Protein AF-A0AAN6MLH3-F1 (afdb_monomer_lite)

Structure (mmCIF, N/CA/C/O backbone):
data_AF-A0AAN6MLH3-F1
#
_entry.id   AF-A0AAN6MLH3-F1
#
loop_
_atom_site.group_PDB
_atom_site.id
_atom_site.type_symbol
_atom_site.label_atom_id
_atom_site.label_alt_id
_atom_site.label_comp_id
_atom_site.label_asym_id
_atom_site.label_entity_id
_atom_site.label_seq_id
_atom_site.pdbx_PDB_ins_code
_atom_site.Cartn_x
_atom_site.Cartn_y
_atom_site.Cartn_z
_atom_site.occupancy
_atom_site.B_iso_or_equiv
_atom_site.auth_seq_id
_atom_site.auth_comp_id
_atom_site.auth_asym_id
_atom_site.auth_atom_id
_atom_site.pdbx_PDB_model_num
ATOM 1 N N . MET A 1 1 ? -50.798 -36.937 -28.983 1.00 50.66 1 MET A N 1
ATOM 2 C CA . MET A 1 1 ? -50.349 -35.553 -28.731 1.00 50.66 1 MET A CA 1
ATOM 3 C C . MET A 1 1 ? -49.458 -35.592 -27.505 1.00 50.66 1 MET A C 1
ATOM 5 O O . MET A 1 1 ? -49.973 -35.758 -26.411 1.00 50.66 1 MET A O 1
ATOM 9 N N . ALA A 1 2 ? -48.141 -35.586 -27.708 1.00 51.09 2 ALA A N 1
ATOM 10 C CA . ALA A 1 2 ? -47.157 -35.554 -26.631 1.00 51.09 2 ALA A CA 1
ATOM 11 C C . ALA A 1 2 ? -46.742 -34.095 -26.413 1.00 51.09 2 ALA A C 1
ATOM 13 O O . ALA A 1 2 ? -46.437 -33.398 -27.381 1.00 51.09 2 ALA A O 1
ATOM 14 N N . LEU A 1 3 ? -46.817 -33.630 -25.167 1.00 57.81 3 LEU A N 1
ATOM 15 C CA . LEU A 1 3 ? -46.383 -32.294 -24.770 1.00 57.81 3 LEU A CA 1
ATOM 16 C C . LEU A 1 3 ? -44.846 -32.242 -24.751 1.00 57.81 3 LEU A C 1
ATOM 18 O O . LEU A 1 3 ? -44.229 -33.208 -24.301 1.00 57.81 3 LEU A O 1
ATOM 22 N N . PRO A 1 4 ? -44.225 -31.153 -25.233 1.00 73.12 4 PRO A N 1
ATOM 23 C CA . PRO A 1 4 ? -42.781 -30.995 -25.184 1.00 73.12 4 PRO A CA 1
ATOM 24 C C . PRO A 1 4 ? -42.341 -30.746 -23.738 1.00 73.12 4 PRO A C 1
ATOM 26 O O . PRO A 1 4 ? -42.823 -29.821 -23.083 1.00 73.12 4 PRO A O 1
ATOM 29 N N . GLU A 1 5 ? -41.430 -31.582 -23.244 1.00 68.94 5 GLU A N 1
ATOM 30 C CA . GLU A 1 5 ? -40.759 -31.379 -21.964 1.00 68.94 5 GLU A CA 1
ATOM 31 C C . GLU A 1 5 ? -39.886 -30.122 -22.057 1.00 68.94 5 GLU A C 1
ATOM 33 O O . GLU A 1 5 ? -38.966 -30.030 -22.871 1.00 68.94 5 GLU A O 1
ATOM 38 N N . ALA A 1 6 ? -40.216 -29.118 -21.247 1.00 69.25 6 ALA A N 1
ATOM 39 C CA . ALA A 1 6 ? -39.428 -27.906 -21.131 1.00 69.25 6 ALA A CA 1
ATOM 40 C C . ALA A 1 6 ? -38.090 -28.255 -20.469 1.00 69.25 6 ALA A C 1
ATOM 42 O O . ALA A 1 6 ? -38.039 -28.583 -19.284 1.00 69.25 6 ALA A O 1
ATOM 43 N N . HIS A 1 7 ? -37.005 -28.177 -21.241 1.00 67.00 7 HIS A N 1
ATOM 44 C CA . HIS A 1 7 ? -35.653 -28.186 -20.703 1.00 67.00 7 HIS A CA 1
ATOM 45 C C . HIS A 1 7 ? -35.482 -26.960 -19.809 1.00 67.00 7 HIS A C 1
ATOM 47 O O . HIS A 1 7 ? -35.258 -25.846 -20.280 1.00 67.00 7 HIS A O 1
ATOM 53 N N . GLN A 1 8 ? -35.633 -27.184 -18.509 1.00 68.44 8 GLN A N 1
ATOM 54 C CA . GLN A 1 8 ? -35.282 -26.243 -17.465 1.00 68.44 8 GLN A CA 1
ATOM 55 C C . GLN A 1 8 ? -33.760 -26.086 -17.525 1.00 68.44 8 GLN A C 1
ATOM 57 O O . GLN A 1 8 ? -33.015 -26.933 -17.034 1.00 68.44 8 GLN A O 1
ATOM 62 N N . GLY A 1 9 ? -33.314 -25.071 -18.270 1.00 70.94 9 GLY A N 1
ATOM 63 C CA . GLY A 1 9 ? -31.912 -24.699 -18.370 1.00 70.94 9 GLY A CA 1
ATOM 64 C C . GLY A 1 9 ? -31.394 -24.431 -16.968 1.00 70.94 9 GLY A C 1
ATOM 65 O O . GLY A 1 9 ? -31.955 -23.612 -16.243 1.00 70.94 9 GLY A O 1
ATOM 66 N N . ASP A 1 10 ? -30.377 -25.185 -16.568 1.00 75.06 10 ASP A N 1
ATOM 67 C CA . ASP A 1 10 ? -29.649 -24.968 -15.326 1.00 75.06 10 ASP A CA 1
ATOM 68 C C . ASP A 1 10 ? -28.889 -23.638 -15.464 1.00 75.06 10 ASP A C 1
ATOM 70 O O . ASP A 1 10 ? -27.721 -23.606 -15.846 1.00 75.06 10 ASP A O 1
ATOM 74 N N . ASP A 1 11 ? -29.591 -22.526 -15.216 1.00 82.81 11 ASP A N 1
ATOM 75 C CA . ASP A 1 11 ? -29.091 -21.141 -15.180 1.00 82.81 11 ASP A CA 1
ATOM 76 C C . ASP A 1 11 ? -28.198 -20.908 -13.948 1.00 82.81 11 ASP A C 1
ATOM 78 O O . ASP A 1 11 ? -28.225 -19.866 -13.286 1.00 82.81 11 ASP A O 1
ATOM 82 N N . ARG A 1 12 ? -27.385 -21.902 -13.584 1.00 84.88 12 ARG A N 1
ATOM 83 C CA . ARG A 1 12 ? -26.395 -21.727 -12.538 1.00 84.88 12 ARG A CA 1
ATOM 84 C C . ARG A 1 12 ? -25.265 -20.873 -13.109 1.00 84.88 12 ARG A C 1
ATOM 86 O O . ARG A 1 12 ? -24.635 -21.282 -14.089 1.00 84.88 12 ARG A O 1
ATOM 93 N N . PRO A 1 13 ? -24.962 -19.708 -12.507 1.00 85.31 13 PRO A N 1
ATOM 94 C CA . PRO A 1 13 ? -23.864 -18.884 -12.977 1.00 85.31 13 PRO A CA 1
ATOM 95 C C . PRO A 1 13 ? -22.576 -19.720 -12.971 1.00 85.31 13 PRO A C 1
ATOM 97 O O . PRO A 1 13 ? -22.327 -20.453 -12.002 1.00 85.31 13 PRO A O 1
ATOM 100 N N . PRO A 1 14 ? -21.771 -19.660 -14.046 1.00 87.25 14 PRO A N 1
ATOM 101 C CA . PRO A 1 14 ? -20.565 -20.462 -14.159 1.00 87.25 14 PRO A CA 1
ATOM 102 C C . PRO A 1 14 ? -19.653 -20.180 -12.965 1.00 87.25 14 PRO A C 1
ATOM 104 O O . PRO A 1 14 ? -19.347 -19.028 -12.655 1.00 87.25 14 PRO A O 1
ATOM 107 N N . ILE A 1 15 ? -19.234 -21.246 -12.279 1.00 88.38 15 ILE A N 1
ATOM 108 C CA . ILE A 1 15 ? -18.327 -21.144 -11.135 1.00 88.38 15 ILE A CA 1
ATOM 109 C C . ILE A 1 15 ? -17.020 -20.508 -11.636 1.00 88.38 15 ILE A C 1
ATOM 111 O O . ILE A 1 15 ? -16.436 -21.023 -12.597 1.00 88.38 15 ILE A O 1
ATOM 115 N N . PRO A 1 16 ? -16.545 -19.407 -11.023 1.00 84.31 16 PRO A N 1
ATOM 116 C CA . PRO A 1 16 ? -15.316 -18.766 -11.460 1.00 84.31 16 PRO A CA 1
ATOM 117 C C . PRO A 1 16 ? -14.132 -19.733 -11.310 1.00 84.31 16 PRO A C 1
ATOM 119 O O . PRO A 1 16 ? -14.075 -20.503 -10.344 1.00 84.31 16 PRO A O 1
ATOM 122 N N . PRO A 1 17 ? -13.176 -19.724 -12.256 1.00 84.62 17 PRO A N 1
ATOM 123 C CA . PRO A 1 17 ? -12.006 -20.583 -12.171 1.00 84.62 17 PRO A CA 1
ATOM 124 C C . PRO A 1 17 ? -11.200 -20.271 -10.899 1.00 84.62 17 PRO A C 1
ATOM 126 O O . PRO A 1 17 ? -11.174 -19.123 -10.449 1.00 84.62 17 PRO A O 1
ATOM 129 N N . PRO A 1 18 ? -10.509 -21.268 -10.317 1.00 84.56 18 PRO A N 1
ATOM 130 C CA . PRO A 1 18 ? -9.705 -21.048 -9.124 1.00 84.56 18 PRO A CA 1
ATOM 131 C C . PRO A 1 18 ? -8.601 -20.013 -9.398 1.00 84.56 18 PRO A C 1
ATOM 133 O O . PRO A 1 18 ? -8.004 -20.029 -10.484 1.00 84.56 18 PRO A O 1
ATOM 136 N N . PRO A 1 19 ? -8.280 -19.142 -8.422 1.00 85.31 19 PRO A N 1
ATOM 137 C CA . PRO A 1 19 ? -7.252 -18.127 -8.594 1.00 85.31 19 PRO A CA 1
ATOM 138 C C . PRO A 1 19 ? -5.900 -18.776 -8.903 1.00 85.31 19 PRO A C 1
ATOM 140 O O . PRO A 1 19 ? -5.505 -19.789 -8.315 1.00 85.31 19 PRO A O 1
ATOM 143 N N . LEU A 1 20 ? -5.174 -18.193 -9.856 1.00 86.69 20 LEU A N 1
ATOM 144 C CA . LEU A 1 20 ? -3.869 -18.696 -10.268 1.00 86.69 20 LEU A CA 1
ATOM 145 C C . LEU A 1 20 ? -2.835 -18.434 -9.167 1.00 86.69 20 LEU A C 1
ATOM 147 O O . LEU A 1 20 ? -2.757 -17.341 -8.610 1.00 86.69 20 LEU A O 1
ATOM 151 N N . SER A 1 21 ? -1.983 -19.424 -8.883 1.00 85.50 21 SER A N 1
ATOM 152 C CA . SER A 1 21 ? -0.835 -19.201 -8.000 1.00 85.50 21 SER A CA 1
ATOM 153 C C . SER A 1 21 ? 0.109 -18.164 -8.611 1.00 85.50 21 SER A C 1
ATOM 155 O O . SER A 1 21 ? 0.244 -18.072 -9.834 1.00 85.50 21 SER A O 1
ATOM 157 N N . VAL A 1 22 ? 0.827 -17.406 -7.778 1.00 82.69 22 VAL A N 1
ATOM 158 C CA . VAL A 1 22 ? 1.693 -16.342 -8.310 1.00 82.69 22 VAL A CA 1
ATOM 159 C C . VAL A 1 22 ? 2.843 -16.887 -9.164 1.00 82.69 22 VAL A C 1
ATOM 161 O O . VAL A 1 22 ? 3.252 -16.249 -10.130 1.00 82.69 22 VAL A O 1
ATOM 164 N N . ASN A 1 23 ? 3.309 -18.108 -8.885 1.00 82.44 23 ASN A N 1
ATOM 165 C CA . ASN A 1 23 ? 4.276 -18.802 -9.742 1.00 82.44 23 ASN A CA 1
ATOM 166 C C . ASN A 1 23 ? 3.688 -19.097 -11.129 1.00 82.44 23 ASN A C 1
ATOM 168 O O . ASN A 1 23 ? 4.373 -18.939 -12.138 1.00 82.44 23 ASN A O 1
ATOM 172 N N . ARG A 1 24 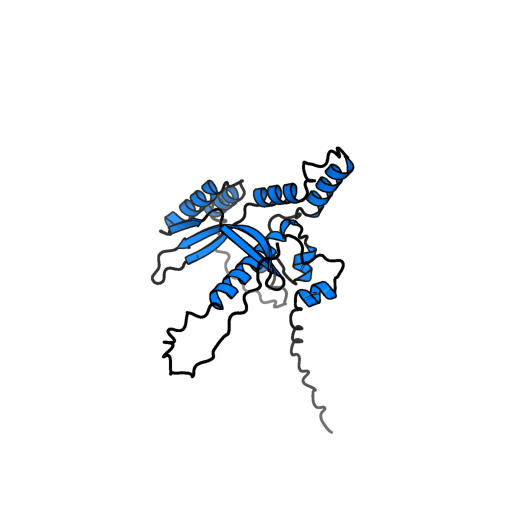? 2.405 -19.472 -11.196 1.00 88.12 24 ARG A N 1
ATOM 173 C CA . ARG A 1 24 ? 1.704 -19.685 -12.465 1.00 88.12 24 ARG A CA 1
ATOM 174 C C . ARG A 1 24 ? 1.487 -18.369 -13.211 1.00 88.12 24 ARG A C 1
ATOM 176 O O . ARG A 1 24 ? 1.706 -18.333 -14.416 1.00 88.12 24 ARG A O 1
ATOM 183 N N . LEU A 1 25 ? 1.148 -17.286 -12.511 1.00 89.25 25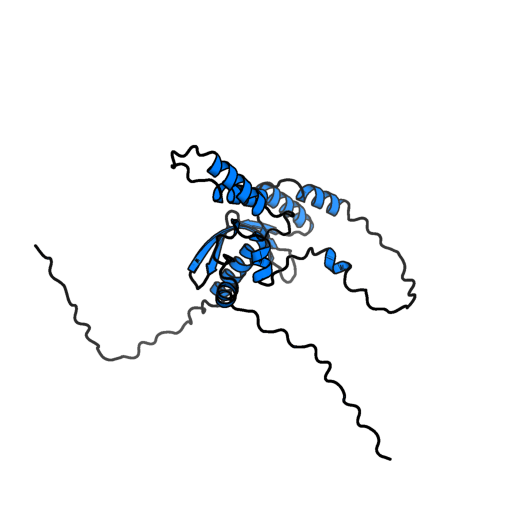 LEU A N 1
ATOM 184 C CA . LEU A 1 25 ? 1.077 -15.945 -13.105 1.00 89.25 25 LEU A CA 1
ATOM 185 C C . LEU A 1 25 ? 2.435 -15.502 -13.671 1.00 89.25 25 LEU A C 1
ATOM 187 O O . LEU A 1 25 ? 2.499 -15.022 -14.798 1.00 89.25 25 LEU A O 1
ATOM 191 N N . ALA A 1 26 ? 3.529 -15.726 -12.941 1.00 86.50 26 ALA A N 1
ATOM 192 C CA . ALA A 1 26 ? 4.877 -15.413 -13.413 1.00 86.50 26 ALA A CA 1
ATOM 193 C C . ALA A 1 26 ? 5.275 -16.235 -14.654 1.00 86.50 26 ALA A C 1
ATOM 195 O O . ALA A 1 26 ? 5.949 -15.713 -15.539 1.00 86.50 26 ALA A O 1
ATOM 196 N N . ALA A 1 27 ? 4.833 -17.494 -14.744 1.00 89.31 27 ALA A N 1
ATOM 197 C CA . ALA A 1 27 ? 5.056 -18.337 -15.917 1.00 89.31 27 ALA A CA 1
ATOM 198 C C . ALA A 1 27 ? 4.229 -17.890 -17.137 1.00 89.31 27 ALA A C 1
ATOM 200 O O . ALA A 1 27 ? 4.736 -17.912 -18.256 1.00 89.31 27 ALA A O 1
ATOM 201 N N . LEU A 1 28 ? 2.979 -17.461 -16.929 1.00 92.56 28 LEU A N 1
ATOM 202 C CA . LEU A 1 28 ? 2.097 -16.968 -17.997 1.00 92.56 28 LEU A CA 1
ATOM 203 C C . LEU A 1 28 ? 2.518 -15.589 -18.520 1.00 92.56 28 LEU A C 1
ATOM 205 O O . LEU A 1 28 ? 2.357 -15.301 -19.705 1.00 92.56 28 LEU A O 1
ATOM 209 N N . TYR A 1 29 ? 3.086 -14.748 -17.655 1.00 92.38 29 TYR A N 1
ATOM 210 C CA . TYR A 1 29 ? 3.484 -13.382 -17.982 1.00 92.38 29 TYR A CA 1
ATOM 211 C C . TYR A 1 29 ? 4.973 -13.142 -17.684 1.00 92.38 29 TYR A C 1
ATOM 213 O O . TYR A 1 29 ? 5.309 -12.301 -16.853 1.00 92.38 29 TYR A O 1
ATOM 221 N N . PRO A 1 30 ? 5.909 -13.810 -18.386 1.00 88.44 30 PRO A N 1
ATOM 222 C CA . PRO A 1 30 ? 7.339 -13.773 -18.051 1.00 88.44 30 PRO A CA 1
ATOM 223 C C . PRO A 1 30 ? 7.984 -12.390 -18.229 1.00 88.44 30 PRO A C 1
ATOM 225 O O . PRO A 1 30 ? 9.045 -12.108 -17.674 1.00 88.44 30 PRO A O 1
ATOM 228 N N . ARG A 1 31 ? 7.353 -11.509 -19.017 1.00 90.00 31 ARG A N 1
ATOM 229 C CA . ARG A 1 31 ? 7.786 -10.113 -19.196 1.00 90.00 31 ARG A CA 1
ATOM 230 C C . ARG A 1 31 ? 7.352 -9.217 -18.036 1.00 90.00 31 ARG A C 1
ATOM 232 O O . ARG A 1 31 ? 7.961 -8.172 -17.813 1.00 90.00 31 ARG A O 1
ATOM 239 N N . GLU A 1 32 ? 6.323 -9.632 -17.305 1.00 88.56 32 GLU A N 1
ATOM 240 C CA . GLU A 1 32 ? 5.786 -8.903 -16.169 1.00 88.56 32 GLU A CA 1
ATOM 241 C C . GLU A 1 32 ? 6.557 -9.312 -14.921 1.00 88.56 32 GLU A C 1
ATOM 243 O O . GLU A 1 32 ? 6.526 -10.452 -14.456 1.00 88.56 32 GLU A O 1
ATOM 248 N N . ARG A 1 33 ? 7.316 -8.369 -14.369 1.00 87.25 33 ARG A N 1
ATOM 249 C CA . ARG A 1 33 ? 8.174 -8.655 -13.223 1.00 87.25 33 ARG A CA 1
ATOM 250 C C . ARG A 1 33 ? 7.337 -8.609 -11.941 1.00 87.25 33 ARG A C 1
ATOM 252 O O . ARG A 1 33 ? 7.374 -7.616 -11.225 1.00 87.25 33 ARG A O 1
ATOM 259 N N . LEU A 1 34 ? 6.594 -9.676 -11.648 1.00 84.25 34 LEU A N 1
ATOM 260 C CA . LEU A 1 34 ? 5.801 -9.806 -10.411 1.00 84.25 34 LEU A CA 1
ATOM 261 C C . LEU A 1 34 ? 6.679 -9.842 -9.146 1.00 84.25 34 LEU A C 1
ATOM 263 O O . LEU A 1 34 ? 6.258 -9.420 -8.076 1.00 84.25 34 LEU A O 1
ATOM 267 N N . LEU A 1 35 ? 7.930 -10.294 -9.278 1.00 85.88 35 LEU A N 1
ATOM 268 C CA . LEU A 1 35 ? 8.883 -10.470 -8.173 1.00 85.88 35 LEU A CA 1
ATOM 269 C C . LEU A 1 35 ? 9.778 -9.243 -7.920 1.00 85.88 35 LEU A C 1
ATOM 271 O O . LEU A 1 35 ? 10.926 -9.389 -7.497 1.00 85.88 35 LEU A O 1
ATOM 275 N N . VAL A 1 36 ? 9.311 -8.035 -8.239 1.00 90.75 36 VAL A N 1
ATOM 276 C CA . VAL A 1 36 ? 10.063 -6.794 -7.976 1.00 90.75 36 VAL A CA 1
ATOM 277 C C . VAL A 1 36 ? 9.638 -6.153 -6.667 1.00 90.75 36 VAL A C 1
ATOM 279 O O . VAL A 1 36 ? 8.559 -6.422 -6.146 1.00 90.75 36 VAL A O 1
ATOM 282 N N . HIS A 1 37 ? 10.497 -5.267 -6.164 1.00 93.94 37 HIS A N 1
ATOM 283 C CA . HIS A 1 37 ? 10.198 -4.445 -4.999 1.00 93.94 37 HIS A CA 1
ATOM 284 C C . HIS A 1 37 ? 8.859 -3.694 -5.181 1.00 93.94 37 HIS A C 1
ATOM 286 O O . HIS A 1 37 ? 8.668 -3.109 -6.252 1.00 93.94 37 HIS A O 1
ATOM 292 N N . PRO A 1 38 ? 7.974 -3.648 -4.166 1.00 95.12 38 PRO A N 1
ATOM 293 C CA . PRO A 1 38 ? 6.666 -2.984 -4.225 1.00 95.12 38 PRO A CA 1
ATOM 294 C C . PRO A 1 38 ? 6.684 -1.543 -4.736 1.00 95.12 38 PRO A C 1
ATOM 296 O O . PRO A 1 38 ? 5.831 -1.152 -5.519 1.00 95.12 38 PRO A O 1
ATOM 299 N N . LEU A 1 39 ? 7.713 -0.762 -4.390 1.00 95.00 39 LEU A N 1
ATOM 300 C CA . LEU A 1 39 ? 7.885 0.612 -4.900 1.00 95.00 39 LEU A CA 1
ATOM 301 C C . LEU A 1 39 ? 8.008 0.703 -6.436 1.00 95.00 39 LEU A C 1
ATOM 303 O O . LEU A 1 39 ? 7.921 1.794 -6.997 1.00 95.00 39 LEU A O 1
ATOM 307 N N . ARG A 1 40 ? 8.236 -0.426 -7.119 1.00 94.62 40 ARG A N 1
ATOM 308 C CA . ARG A 1 40 ? 8.321 -0.544 -8.581 1.00 94.62 40 ARG A CA 1
ATOM 309 C C . ARG A 1 40 ? 7.064 -1.130 -9.216 1.00 94.62 40 ARG A C 1
ATOM 311 O O . ARG A 1 40 ? 7.084 -1.411 -10.414 1.00 94.62 40 ARG A O 1
ATOM 318 N N . TRP A 1 41 ? 6.032 -1.397 -8.425 1.00 94.94 41 TRP A N 1
ATOM 319 C CA . TRP A 1 41 ? 4.761 -1.851 -8.961 1.00 94.94 41 TRP A CA 1
ATOM 320 C C . TRP A 1 41 ? 4.086 -0.701 -9.708 1.00 94.94 41 TRP A C 1
ATOM 322 O O . TRP A 1 41 ? 4.203 0.465 -9.341 1.00 94.94 41 TRP A O 1
ATOM 332 N N . THR A 1 42 ? 3.422 -1.060 -10.793 1.00 94.69 42 THR A N 1
ATOM 333 C CA . THR A 1 42 ? 2.520 -0.229 -11.582 1.00 94.69 42 THR A CA 1
ATOM 334 C C . THR A 1 42 ? 1.129 -0.854 -11.512 1.00 94.69 42 THR A C 1
ATOM 336 O O . THR A 1 42 ? 0.958 -1.937 -10.952 1.00 94.69 42 THR A O 1
ATOM 339 N N . ASP A 1 43 ? 0.139 -0.243 -12.155 1.00 94.12 43 ASP A N 1
ATOM 340 C CA . ASP A 1 43 ? -1.252 -0.744 -12.190 1.00 94.12 43 ASP A CA 1
ATOM 341 C C . ASP A 1 43 ? -1.378 -2.156 -12.791 1.00 94.12 43 ASP A C 1
ATOM 343 O O . ASP A 1 43 ? -2.379 -2.854 -12.642 1.00 94.12 43 ASP A O 1
ATOM 347 N N . ARG A 1 44 ? -0.311 -2.618 -13.449 1.00 93.19 44 ARG A N 1
ATOM 348 C CA . ARG A 1 44 ? -0.218 -3.947 -14.034 1.00 93.19 44 ARG A CA 1
ATOM 349 C C . ARG A 1 44 ? -0.112 -5.044 -12.977 1.00 93.19 44 ARG A C 1
ATOM 351 O O . ARG A 1 44 ? -0.682 -6.107 -13.186 1.00 93.19 44 ARG A O 1
ATOM 358 N N . GLN A 1 45 ? 0.594 -4.822 -11.867 1.00 94.00 45 GLN A N 1
ATOM 359 C CA . GLN A 1 45 ? 0.762 -5.839 -10.823 1.00 94.00 45 GLN A CA 1
ATOM 360 C C . GLN A 1 45 ? -0.563 -6.152 -10.111 1.00 94.00 45 GLN A C 1
ATOM 362 O O . GLN A 1 45 ? -0.915 -7.330 -10.087 1.00 94.00 45 GLN A O 1
ATOM 367 N N . PRO A 1 46 ? -1.338 -5.164 -9.614 1.00 93.50 46 PRO A N 1
ATOM 368 C CA . PRO A 1 46 ? -2.676 -5.416 -9.085 1.00 93.50 46 PRO A CA 1
ATOM 369 C C . PRO A 1 46 ? -3.579 -6.124 -10.096 1.00 93.50 46 PRO A C 1
ATOM 371 O O . PRO A 1 46 ? -4.178 -7.137 -9.755 1.00 93.50 46 PRO A O 1
ATOM 374 N N . ALA A 1 47 ? -3.585 -5.687 -11.362 1.00 93.12 47 ALA A N 1
ATOM 375 C CA . ALA A 1 47 ? -4.387 -6.321 -12.410 1.00 93.12 47 ALA A CA 1
ATOM 376 C C . ALA A 1 47 ? -4.015 -7.797 -12.654 1.00 93.12 47 ALA A C 1
ATOM 378 O O . ALA A 1 47 ? -4.889 -8.624 -12.887 1.00 93.12 47 ALA A O 1
ATOM 379 N N . LEU A 1 48 ? -2.726 -8.154 -12.588 1.00 92.50 48 LEU A N 1
ATOM 380 C CA . LEU A 1 48 ? -2.275 -9.547 -12.716 1.00 92.50 48 LEU A CA 1
ATOM 381 C C . LEU A 1 48 ? -2.657 -10.410 -11.511 1.00 92.50 48 LEU A C 1
ATOM 383 O O . LEU A 1 48 ? -2.830 -11.616 -11.666 1.00 92.50 48 LEU A O 1
ATOM 387 N N . LEU A 1 49 ? -2.750 -9.804 -10.328 1.00 91.50 49 LEU A N 1
ATOM 388 C CA . LEU A 1 49 ? -3.181 -10.452 -9.090 1.00 91.50 49 LEU A CA 1
ATOM 389 C C . LEU A 1 49 ? -4.708 -10.453 -8.924 1.00 91.50 49 LEU A C 1
ATOM 391 O O . LEU A 1 49 ? -5.190 -10.909 -7.891 1.00 91.50 49 LEU A O 1
ATOM 395 N N . ASP A 1 50 ? -5.441 -9.928 -9.910 1.00 91.69 50 ASP A N 1
ATOM 396 C CA . ASP A 1 50 ? -6.887 -9.691 -9.856 1.00 91.69 50 ASP A CA 1
ATOM 397 C C . ASP A 1 50 ? -7.314 -8.897 -8.606 1.00 91.69 50 ASP A C 1
ATOM 399 O O . ASP A 1 50 ? -8.336 -9.148 -7.976 1.00 91.69 50 ASP A O 1
ATOM 403 N N . CYS A 1 51 ? -6.479 -7.933 -8.213 1.00 92.06 51 CYS A N 1
ATOM 404 C CA . CYS A 1 51 ? -6.746 -7.009 -7.119 1.00 92.06 51 CYS A CA 1
ATOM 405 C C . CYS A 1 51 ? -7.254 -5.681 -7.679 1.00 92.06 51 CYS A C 1
ATOM 407 O O . CYS A 1 51 ? -6.648 -5.109 -8.591 1.00 92.06 51 CYS A O 1
ATOM 409 N N . ARG A 1 52 ? -8.334 -5.167 -7.090 1.00 90.62 52 ARG A N 1
ATOM 410 C CA . ARG A 1 52 ? -8.923 -3.864 -7.413 1.00 90.62 52 ARG A CA 1
ATOM 411 C C . ARG A 1 52 ? -9.017 -3.033 -6.142 1.00 90.62 52 ARG A C 1
ATOM 413 O O . ARG A 1 52 ? -9.305 -3.572 -5.077 1.00 90.62 52 ARG A O 1
ATOM 420 N N . ILE A 1 53 ? -8.726 -1.745 -6.266 1.00 89.00 53 ILE A N 1
ATOM 421 C CA . ILE A 1 53 ? -8.919 -0.772 -5.193 1.00 89.00 53 ILE A CA 1
ATOM 422 C C . ILE A 1 53 ? -10.208 -0.036 -5.538 1.00 89.00 53 ILE A C 1
ATOM 424 O O . ILE A 1 53 ? -10.290 0.571 -6.606 1.00 89.00 53 ILE A O 1
ATOM 428 N N . HIS A 1 54 ? -11.206 -0.177 -4.673 1.00 87.56 54 HIS A N 1
ATOM 429 C CA . HIS A 1 54 ? -12.502 0.471 -4.810 1.00 87.56 54 HIS A CA 1
ATOM 430 C C . HIS A 1 54 ? -12.599 1.608 -3.807 1.00 87.56 54 HIS A C 1
ATOM 432 O O . HIS A 1 54 ? -12.248 1.438 -2.636 1.00 87.56 54 HIS A O 1
ATOM 438 N N . ASP A 1 55 ? -13.106 2.743 -4.270 1.00 81.44 55 ASP A N 1
ATOM 439 C CA . ASP A 1 55 ? -13.457 3.834 -3.382 1.00 81.44 55 ASP A CA 1
ATOM 440 C C . ASP A 1 55 ? -14.796 3.489 -2.738 1.00 81.44 55 ASP A C 1
ATOM 442 O O . ASP A 1 55 ? -15.785 3.227 -3.424 1.00 81.44 55 ASP A O 1
ATOM 446 N N . HIS A 1 56 ? -14.848 3.507 -1.405 1.00 75.62 56 HIS A N 1
ATOM 447 C CA . HIS A 1 56 ? -16.063 3.173 -0.651 1.00 75.62 56 HIS A CA 1
ATOM 448 C C . HIS A 1 56 ? -17.291 4.009 -1.061 1.00 75.62 56 HIS A C 1
ATOM 450 O O . HIS A 1 56 ? -18.424 3.592 -0.832 1.00 75.62 56 HIS A O 1
ATOM 456 N N . ASN A 1 57 ? -17.076 5.173 -1.680 1.00 74.00 57 ASN A N 1
ATOM 457 C CA . ASN A 1 57 ? -18.140 6.062 -2.135 1.00 74.00 57 ASN A CA 1
ATOM 458 C C . ASN A 1 57 ? -18.779 5.626 -3.467 1.00 74.00 57 ASN A C 1
ATOM 460 O O . ASN A 1 57 ? -19.917 6.004 -3.731 1.00 74.00 57 ASN A O 1
ATOM 464 N N . GLU A 1 58 ? -18.090 4.846 -4.309 1.00 71.19 58 GLU A N 1
ATOM 465 C CA . GLU A 1 58 ? -18.616 4.448 -5.626 1.00 71.19 58 GLU A CA 1
ATOM 466 C C . GLU A 1 58 ? -19.682 3.345 -5.518 1.00 71.19 58 GLU A C 1
ATOM 468 O O . GLU A 1 58 ? -20.653 3.329 -6.279 1.00 71.19 58 GLU A O 1
ATOM 473 N N . GLU A 1 59 ? -19.557 2.448 -4.538 1.00 64.00 59 GLU A N 1
ATOM 474 C CA . GLU A 1 59 ? -20.485 1.321 -4.367 1.00 64.00 59 GLU A CA 1
ATOM 475 C C . GLU A 1 59 ? -21.880 1.760 -3.901 1.00 64.00 59 GLU A C 1
ATOM 477 O O . GLU A 1 59 ? -22.875 1.117 -4.235 1.00 64.00 59 GLU A O 1
ATOM 482 N N . ALA A 1 60 ? -21.987 2.899 -3.212 1.00 66.69 60 ALA A N 1
ATOM 483 C CA . ALA A 1 60 ? -23.265 3.430 -2.739 1.00 66.69 60 ALA A CA 1
ATOM 484 C C . ALA A 1 60 ? -24.206 3.883 -3.876 1.00 66.69 60 ALA A C 1
ATOM 486 O O . ALA A 1 60 ? -25.373 4.187 -3.620 1.00 66.69 60 ALA A O 1
ATOM 487 N N . HIS A 1 61 ? -23.730 3.964 -5.124 1.00 63.53 61 HIS A N 1
ATOM 488 C CA . HIS A 1 61 ? -24.507 4.470 -6.264 1.00 63.53 61 HIS A CA 1
ATOM 489 C C . HIS A 1 61 ? -24.667 3.459 -7.414 1.00 63.53 61 HIS A C 1
ATOM 491 O O . HIS A 1 61 ? -25.369 3.745 -8.383 1.00 63.53 61 HIS A O 1
ATOM 497 N N . GLY A 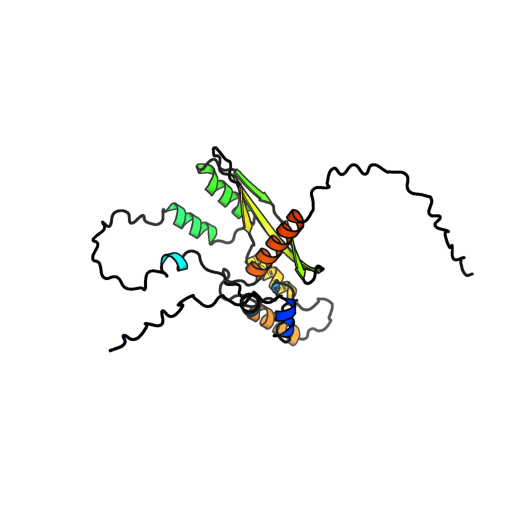1 62 ? -24.046 2.276 -7.326 1.00 62.31 62 GLY A N 1
ATOM 498 C CA . GLY A 1 62 ? -23.836 1.396 -8.484 1.00 62.31 62 GLY A CA 1
ATOM 499 C C . GLY A 1 62 ? -24.850 0.272 -8.729 1.00 62.31 62 GLY A C 1
ATOM 500 O O . GLY A 1 62 ? -24.841 -0.304 -9.813 1.00 62.31 62 GLY A O 1
ATOM 501 N N . THR A 1 63 ? -25.732 -0.066 -7.787 1.00 55.34 63 THR A N 1
ATOM 502 C CA . THR A 1 63 ? -26.505 -1.333 -7.849 1.00 55.34 63 THR A CA 1
ATOM 503 C C . THR A 1 63 ? -28.017 -1.165 -8.030 1.00 55.34 63 THR A C 1
ATOM 505 O O . THR A 1 63 ? -28.786 -2.057 -7.688 1.00 55.34 63 THR A O 1
ATOM 508 N N . GLY A 1 64 ? -28.458 -0.037 -8.595 1.00 54.84 64 GLY A N 1
ATOM 509 C CA . GLY A 1 64 ? -29.877 0.255 -8.849 1.00 54.84 64 GLY A CA 1
ATOM 510 C C . GLY A 1 64 ? -30.337 0.163 -10.309 1.00 54.84 64 GLY A C 1
ATOM 511 O O . GLY A 1 64 ? -31.464 0.546 -10.604 1.00 54.84 64 GLY A O 1
ATOM 512 N N . ALA A 1 65 ? -29.502 -0.304 -11.242 1.00 55.16 65 ALA A N 1
ATOM 513 C CA . ALA A 1 65 ? -29.863 -0.416 -12.660 1.00 55.16 65 ALA A CA 1
ATOM 514 C C . ALA A 1 65 ? -30.387 -1.820 -13.016 1.00 55.16 65 ALA A C 1
ATOM 516 O O . ALA A 1 65 ? -29.836 -2.504 -13.869 1.00 55.16 65 ALA A O 1
ATOM 517 N N . HIS A 1 66 ? -31.462 -2.241 -12.354 1.00 56.09 66 HIS A N 1
ATOM 518 C CA . HIS A 1 66 ? -32.428 -3.179 -12.925 1.00 56.09 66 HIS A CA 1
ATOM 519 C C . HIS A 1 66 ? -33.825 -2.775 -12.442 1.00 56.09 66 HIS A C 1
ATOM 521 O O . HIS A 1 66 ? -34.291 -3.169 -11.381 1.00 56.09 66 HIS A O 1
ATOM 527 N N . GLU A 1 67 ? -34.429 -1.880 -13.223 1.00 59.28 67 GLU A N 1
ATOM 528 C CA . GLU A 1 67 ? -35.809 -1.987 -13.696 1.00 59.28 67 GLU A CA 1
ATOM 529 C C . GLU A 1 67 ? -36.843 -2.505 -12.679 1.00 59.28 67 GLU A C 1
ATOM 531 O O . GLU A 1 67 ? -37.218 -3.673 -12.666 1.00 59.28 67 GLU A O 1
ATOM 536 N N . SER A 1 68 ? -37.374 -1.600 -11.858 1.00 49.25 68 SER A N 1
ATOM 537 C CA . SER A 1 68 ? -38.761 -1.692 -11.394 1.00 49.25 68 SER A CA 1
ATOM 538 C C . SER A 1 68 ? -39.319 -0.296 -11.168 1.00 49.25 68 SER A C 1
ATOM 540 O O . SER A 1 68 ? -39.026 0.405 -10.202 1.00 49.25 68 SER A O 1
ATOM 542 N N . THR A 1 69 ? -40.111 0.105 -12.150 1.00 54.12 69 THR A N 1
ATOM 543 C CA . THR A 1 69 ? -40.967 1.278 -12.192 1.00 54.12 69 THR A CA 1
ATOM 544 C C . THR A 1 69 ? -42.045 1.154 -11.115 1.00 54.12 69 THR A C 1
ATOM 546 O O . THR A 1 69 ? -43.162 0.748 -11.410 1.00 54.12 69 THR A O 1
ATOM 549 N N . GLU A 1 70 ? -41.744 1.492 -9.863 1.00 57.19 70 GLU A N 1
ATOM 550 C CA . GLU A 1 70 ? -42.793 1.664 -8.855 1.00 57.19 70 GLU A CA 1
ATOM 551 C C . GLU A 1 70 ? -42.584 2.945 -8.048 1.00 57.19 70 GLU A C 1
ATOM 553 O O . GLU A 1 70 ? -41.652 3.129 -7.265 1.00 57.19 70 GLU A O 1
ATOM 558 N N . THR A 1 71 ? -43.478 3.885 -8.336 1.00 53.31 71 THR A N 1
ATOM 559 C CA . THR A 1 71 ? -43.554 5.245 -7.826 1.00 53.31 71 THR A CA 1
ATOM 560 C C . THR A 1 71 ? -43.846 5.243 -6.326 1.00 53.31 71 THR A C 1
ATOM 562 O O . THR A 1 71 ? -44.983 5.442 -5.907 1.00 53.31 71 THR A O 1
ATOM 565 N N . THR A 1 72 ? -42.820 5.061 -5.498 1.00 48.41 72 THR A N 1
ATOM 566 C CA . THR A 1 72 ? -42.954 5.227 -4.047 1.00 48.41 72 THR A CA 1
ATOM 567 C C . THR A 1 72 ? -42.423 6.601 -3.653 1.00 48.41 72 THR A C 1
ATOM 569 O O . THR A 1 72 ? -41.221 6.820 -3.530 1.00 48.41 72 THR A O 1
ATOM 572 N N . LYS A 1 73 ? -43.346 7.557 -3.484 1.00 61.72 73 LYS A N 1
ATOM 573 C CA . LYS A 1 73 ? -43.098 8.853 -2.836 1.00 61.72 73 LYS A CA 1
ATOM 574 C C . LYS A 1 73 ? -42.685 8.603 -1.382 1.00 61.72 73 LYS A C 1
ATOM 576 O O . LYS A 1 73 ? -43.548 8.506 -0.514 1.00 61.72 73 LYS A O 1
ATOM 581 N N . ILE A 1 74 ? -41.386 8.490 -1.120 1.00 54.84 74 ILE A N 1
ATOM 582 C CA . ILE A 1 74 ? -40.836 8.475 0.238 1.00 54.84 74 ILE A CA 1
ATOM 583 C C . ILE A 1 74 ? -40.149 9.815 0.486 1.00 54.84 74 ILE A C 1
ATOM 585 O O . ILE A 1 74 ? -39.098 10.124 -0.060 1.00 54.84 74 ILE A O 1
ATOM 589 N N . THR A 1 75 ? -40.852 10.603 1.288 1.00 49.12 75 THR A N 1
ATOM 590 C CA . THR A 1 75 ? -40.459 11.724 2.139 1.00 49.12 75 THR A CA 1
ATOM 591 C C . THR A 1 75 ? -38.958 12.044 2.196 1.00 49.12 75 THR A C 1
ATOM 593 O O . THR A 1 75 ? -38.193 11.436 2.943 1.00 49.12 75 THR A O 1
ATOM 596 N N . GLU A 1 76 ? -38.573 13.092 1.467 1.00 52.53 76 GLU A N 1
ATOM 597 C CA . GLU A 1 76 ? -37.358 13.882 1.670 1.00 52.53 76 GLU A CA 1
ATOM 598 C C . GLU A 1 76 ? -37.400 14.556 3.054 1.00 52.53 76 GLU A C 1
ATOM 600 O O . GLU A 1 76 ? -38.004 15.612 3.226 1.00 52.53 76 GLU A O 1
ATOM 605 N N . ALA A 1 77 ? -36.790 13.951 4.074 1.00 50.41 77 ALA A N 1
ATOM 606 C CA . ALA A 1 77 ? -36.612 14.601 5.374 1.00 50.41 77 ALA A CA 1
ATOM 607 C C . ALA A 1 77 ? -35.379 14.074 6.117 1.00 50.41 77 ALA A C 1
ATOM 609 O O . ALA A 1 77 ? -35.493 13.518 7.201 1.00 50.41 77 ALA A O 1
ATOM 610 N N . ALA A 1 78 ? -34.203 14.233 5.510 1.00 51.59 78 ALA A N 1
ATOM 611 C CA . ALA A 1 78 ? -32.918 14.425 6.192 1.00 51.59 78 ALA A CA 1
ATOM 612 C C . ALA A 1 78 ? -31.825 14.571 5.125 1.00 51.59 78 ALA A C 1
ATOM 614 O O . ALA A 1 78 ? -30.960 13.714 4.965 1.00 51.59 78 ALA A O 1
ATOM 615 N N . SER A 1 79 ? -31.858 15.676 4.376 1.00 50.44 79 SER A N 1
ATOM 616 C CA . SER A 1 79 ? -30.635 16.201 3.769 1.00 50.44 79 SER A CA 1
ATOM 617 C C . SER A 1 79 ? -29.743 16.656 4.928 1.00 50.44 79 SER A C 1
ATOM 619 O O . SER A 1 79 ? -29.756 17.820 5.324 1.00 50.44 79 SER A O 1
ATOM 621 N N . SER A 1 80 ? -29.056 15.706 5.572 1.00 55.41 80 SER A N 1
ATOM 622 C CA . SER A 1 80 ? -27.960 16.042 6.462 1.00 55.41 80 SER A CA 1
ATOM 623 C C . SER A 1 80 ? -26.870 16.567 5.547 1.00 55.41 80 SER A C 1
ATOM 625 O O . SER A 1 80 ? -26.193 15.791 4.865 1.00 55.41 80 SER A O 1
ATOM 627 N N . GLU A 1 81 ? -26.736 17.894 5.490 1.00 55.59 81 GLU A N 1
ATOM 628 C CA . GLU A 1 81 ? -25.466 18.512 5.131 1.00 55.59 81 GLU A CA 1
ATOM 629 C C . GLU A 1 81 ? -24.358 17.638 5.736 1.00 55.59 81 GLU A C 1
ATOM 631 O O . GLU A 1 81 ? -24.467 17.307 6.922 1.00 55.59 81 GLU A O 1
ATOM 636 N N . PRO A 1 82 ? -23.333 17.221 4.969 1.00 56.16 82 PRO A N 1
ATOM 637 C CA . PRO A 1 82 ? -22.196 16.540 5.563 1.00 56.16 82 PRO A CA 1
ATOM 638 C C . PRO A 1 82 ? -21.742 17.415 6.721 1.00 56.16 82 PRO A C 1
ATOM 640 O O . PRO A 1 82 ? -21.399 18.585 6.491 1.00 56.16 82 PRO A O 1
ATOM 643 N N . ASP A 1 83 ? -21.871 16.863 7.933 1.00 70.25 83 ASP A N 1
ATOM 644 C CA . ASP A 1 83 ? -21.744 17.584 9.194 1.00 70.25 83 ASP A CA 1
ATOM 645 C C . ASP A 1 83 ? -20.529 18.503 9.067 1.00 70.25 83 ASP A C 1
ATOM 647 O O . ASP A 1 83 ? -19.498 18.087 8.523 1.00 70.25 83 ASP A O 1
ATOM 651 N N . ALA A 1 84 ? -20.644 19.781 9.432 1.00 74.94 84 ALA A N 1
ATOM 652 C CA . ALA A 1 84 ? -19.553 20.745 9.240 1.00 74.94 84 ALA A CA 1
ATOM 653 C C . ALA A 1 84 ? -18.223 20.192 9.796 1.00 74.94 84 ALA A C 1
ATOM 655 O O . ALA A 1 84 ? -17.144 20.468 9.266 1.00 74.94 84 ALA A O 1
ATOM 656 N N . TYR A 1 85 ? -18.341 19.316 10.796 1.00 69.44 85 TYR A N 1
ATOM 657 C CA . TYR A 1 85 ? -17.310 18.429 11.298 1.00 69.44 85 TYR A CA 1
ATOM 658 C C . TYR A 1 85 ? -16.681 17.508 10.236 1.00 69.44 85 TYR A C 1
ATOM 660 O O . TYR A 1 85 ? -15.483 17.615 10.006 1.00 69.44 85 TYR A O 1
ATOM 668 N N . THR A 1 86 ? -17.428 16.663 9.523 1.00 70.69 86 THR A N 1
ATOM 669 C CA . THR A 1 86 ? -16.900 15.791 8.453 1.00 70.69 86 THR A CA 1
ATOM 670 C C . THR A 1 86 ? -16.171 16.581 7.365 1.00 70.69 86 THR A C 1
ATOM 672 O O . THR A 1 86 ? -15.095 16.171 6.936 1.00 70.69 86 THR A O 1
ATOM 675 N N . ARG A 1 87 ? -16.685 17.753 6.955 1.00 75.00 87 ARG A N 1
ATOM 676 C CA . ARG A 1 87 ? -15.983 18.645 6.006 1.00 75.00 87 ARG A CA 1
ATOM 677 C C . ARG A 1 87 ? -14.694 19.217 6.595 1.00 75.00 87 ARG A C 1
ATOM 679 O O . ARG A 1 87 ? -13.666 19.222 5.920 1.00 75.00 87 ARG A O 1
ATOM 686 N N . PHE A 1 88 ? -14.729 19.671 7.847 1.00 75.75 88 PHE A N 1
ATOM 687 C CA . PHE A 1 88 ? -13.545 20.153 8.560 1.00 75.75 88 PHE A CA 1
ATOM 688 C C . PHE A 1 88 ? -12.480 19.060 8.678 1.00 75.75 88 PHE A C 1
ATOM 690 O O . PHE A 1 88 ? -11.303 19.324 8.443 1.00 75.75 88 PHE A O 1
ATOM 697 N N . LEU A 1 89 ? -12.892 17.834 8.989 1.00 69.31 89 LEU A N 1
ATOM 698 C CA . LEU A 1 89 ? -12.016 16.680 9.101 1.00 69.31 89 LEU A CA 1
ATOM 699 C C . LEU A 1 89 ? -11.463 16.253 7.762 1.00 69.31 89 LEU A C 1
ATOM 701 O O . LEU A 1 89 ? -10.264 16.060 7.684 1.00 69.31 89 LEU A O 1
ATOM 705 N N . ALA A 1 90 ? -12.276 16.170 6.712 1.00 69.75 90 ALA A N 1
ATOM 706 C CA . ALA A 1 90 ? -11.797 15.876 5.367 1.00 69.75 90 ALA A CA 1
ATOM 707 C C . ALA A 1 90 ? -10.785 16.933 4.906 1.00 69.75 90 ALA A C 1
ATOM 709 O O . ALA A 1 90 ? -9.705 16.593 4.437 1.00 69.75 90 ALA A O 1
ATOM 710 N N . HIS A 1 91 ? -11.073 18.220 5.123 1.00 76.62 91 HIS A N 1
ATOM 711 C CA . HIS A 1 91 ? -10.134 19.297 4.814 1.00 76.62 91 HIS A CA 1
ATOM 712 C C . HIS A 1 91 ? -8.862 19.204 5.663 1.00 76.62 91 HIS A C 1
ATOM 714 O O . HIS A 1 91 ? -7.764 19.403 5.146 1.00 76.62 91 HIS A O 1
ATOM 720 N N . ARG A 1 92 ? -8.975 18.878 6.955 1.00 70.50 92 ARG A N 1
ATOM 721 C CA . ARG A 1 92 ? -7.808 18.664 7.810 1.00 70.50 92 ARG A CA 1
ATOM 722 C C . ARG A 1 92 ? -7.010 17.487 7.257 1.00 70.50 92 ARG A C 1
ATOM 724 O O . ARG A 1 92 ? -5.866 17.717 6.898 1.00 70.50 92 ARG A O 1
ATOM 731 N N . LEU A 1 93 ? -7.631 16.313 7.106 1.00 70.00 93 LEU A N 1
ATOM 732 C CA . LEU A 1 93 ? -7.091 15.041 6.594 1.00 70.00 93 LEU A CA 1
A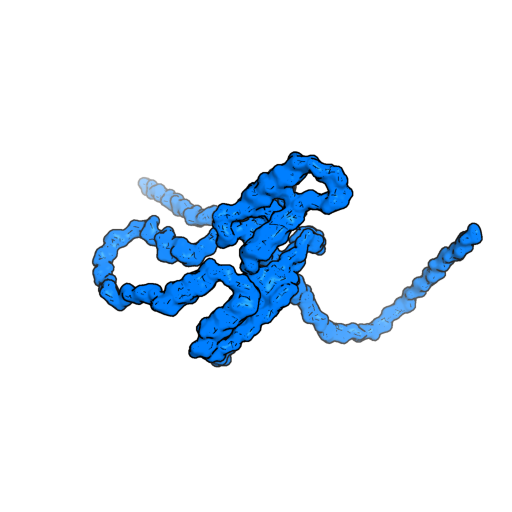TOM 733 C C . LEU A 1 93 ? -6.511 15.132 5.171 1.00 70.00 93 LEU A C 1
ATOM 735 O O . LEU A 1 93 ? -5.602 14.382 4.839 1.00 70.00 93 LEU A O 1
ATOM 739 N N . SER A 1 94 ? -6.965 16.088 4.360 1.00 67.75 94 SER A N 1
ATOM 740 C CA . SER A 1 94 ? -6.396 16.364 3.034 1.00 67.75 94 SER A CA 1
ATOM 741 C C . SER A 1 94 ? -5.077 17.143 3.063 1.00 67.75 94 SER A C 1
ATOM 743 O O . SER A 1 94 ? -4.403 17.249 2.037 1.00 67.75 94 SER A O 1
ATOM 745 N N . ARG A 1 95 ? -4.702 17.734 4.206 1.00 70.38 95 ARG A N 1
ATOM 746 C CA . ARG A 1 95 ? -3.411 18.416 4.358 1.00 70.38 95 ARG A CA 1
ATOM 747 C C . ARG A 1 95 ? -2.324 17.403 4.692 1.00 70.38 95 ARG A C 1
ATOM 749 O O . ARG A 1 95 ? -2.595 16.312 5.163 1.00 70.38 95 ARG A O 1
ATOM 756 N N . PHE A 1 96 ? -1.077 17.773 4.434 1.00 65.31 96 PHE A N 1
ATOM 757 C CA . PHE A 1 96 ? 0.077 16.950 4.777 1.00 65.31 96 PHE A CA 1
ATOM 758 C C . PHE A 1 96 ? 0.104 16.712 6.295 1.00 65.31 96 PHE A C 1
ATOM 760 O O . PHE A 1 96 ? 0.184 17.677 7.059 1.00 65.31 96 PHE A O 1
ATOM 767 N N . PHE A 1 97 ? 0.037 15.452 6.720 1.00 68.06 97 PHE A N 1
ATOM 768 C CA . PHE A 1 97 ? 0.246 15.072 8.112 1.00 68.06 97 PHE A CA 1
ATOM 769 C C . PHE A 1 97 ? 1.644 14.522 8.244 1.00 68.06 97 PHE A C 1
ATOM 771 O O . PHE A 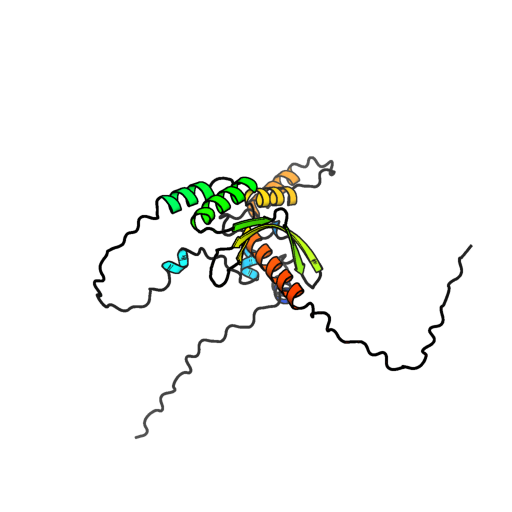1 97 ? 1.972 13.529 7.605 1.00 68.06 97 PHE A O 1
ATOM 778 N N . ASP A 1 98 ? 2.445 15.141 9.104 1.00 74.25 98 ASP A N 1
ATOM 779 C CA . ASP A 1 98 ? 3.441 14.328 9.776 1.00 74.25 98 ASP A CA 1
ATOM 780 C C . ASP A 1 98 ? 2.724 13.320 10.695 1.00 74.25 98 ASP A C 1
ATOM 782 O O . ASP A 1 98 ? 1.563 13.501 11.085 1.00 74.25 98 ASP A O 1
ATOM 786 N N . ASP A 1 99 ? 3.421 12.240 11.024 1.00 70.31 99 ASP A N 1
ATOM 787 C CA . ASP A 1 99 ? 2.889 11.166 11.859 1.00 70.31 99 ASP A CA 1
ATOM 788 C C . ASP A 1 99 ? 2.315 11.662 13.204 1.00 70.31 99 ASP A C 1
ATOM 790 O O . ASP A 1 99 ? 1.316 11.130 13.699 1.00 70.31 99 ASP A O 1
ATOM 794 N N . GLY A 1 100 ? 2.911 12.711 13.784 1.00 75.56 100 GLY A N 1
ATOM 795 C CA . GLY A 1 100 ? 2.460 13.308 15.039 1.00 75.56 100 GLY A CA 1
ATOM 796 C C . GLY A 1 100 ? 1.108 13.996 14.885 1.00 75.56 100 GLY A C 1
ATOM 797 O O . GLY A 1 100 ? 0.189 13.748 15.665 1.00 75.56 100 GLY A O 1
ATOM 798 N N . VAL A 1 101 ? 0.936 14.788 13.827 1.00 80.69 101 VAL A N 1
ATOM 799 C CA . VAL A 1 101 ? -0.333 15.461 13.537 1.00 80.69 101 VAL A CA 1
ATOM 800 C C . VAL A 1 101 ? -1.420 14.435 13.197 1.00 80.69 101 VAL A C 1
ATOM 802 O O . VAL A 1 101 ? -2.582 14.667 13.543 1.00 80.69 101 VAL A O 1
ATOM 805 N N . LEU A 1 102 ? -1.092 13.301 12.559 1.00 81.25 102 LEU A N 1
ATOM 806 C CA . LEU A 1 102 ? -2.057 12.214 12.336 1.00 81.25 102 LEU A CA 1
ATOM 807 C C . LEU A 1 102 ? -2.541 11.643 13.673 1.00 81.25 102 LEU A C 1
ATOM 809 O O . LEU A 1 102 ? -3.750 11.576 13.901 1.00 81.25 102 LEU A O 1
ATOM 813 N N . ALA A 1 103 ? -1.613 11.282 14.564 1.00 78.94 103 ALA A N 1
ATOM 814 C CA . ALA A 1 103 ? -1.935 10.759 15.888 1.00 78.94 103 ALA A CA 1
ATOM 815 C C . ALA A 1 103 ? -2.802 11.737 16.690 1.00 78.94 103 ALA A C 1
ATOM 817 O O . ALA A 1 103 ? -3.857 11.352 17.194 1.00 78.94 103 ALA A O 1
ATOM 818 N N . ASP A 1 104 ? -2.415 13.012 16.730 1.00 83.81 104 ASP A N 1
ATOM 819 C CA . ASP A 1 104 ? -3.168 14.064 17.413 1.00 83.81 104 ASP A CA 1
ATOM 820 C C . ASP A 1 104 ? -4.549 14.266 16.792 1.00 83.81 104 ASP A C 1
ATOM 822 O O . ASP A 1 104 ? -5.540 14.458 17.497 1.00 83.81 104 ASP A O 1
ATOM 826 N N . THR A 1 105 ? -4.651 14.228 15.464 1.00 84.06 105 THR A N 1
ATOM 827 C CA . THR A 1 105 ? -5.932 14.400 14.770 1.00 84.06 105 THR A CA 1
ATOM 828 C C . THR A 1 105 ? -6.863 13.238 15.073 1.00 84.06 105 THR A C 1
ATOM 830 O O . THR A 1 105 ? -8.021 13.475 15.407 1.00 84.06 105 THR A O 1
ATOM 833 N N . VAL A 1 106 ? -6.361 12.003 15.047 1.00 83.50 106 VAL A N 1
ATOM 834 C CA . VAL A 1 106 ? -7.154 10.831 15.418 1.00 83.50 106 VAL A CA 1
ATOM 835 C C . VAL A 1 106 ? -7.549 10.881 16.887 1.00 83.50 106 VAL A C 1
ATOM 837 O O . VAL A 1 106 ? -8.718 10.683 17.186 1.00 83.50 106 VAL A O 1
ATOM 840 N N . LEU A 1 107 ? -6.636 11.213 17.802 1.00 82.12 107 LEU A N 1
ATOM 841 C CA . LEU A 1 107 ? -6.961 11.367 19.223 1.00 82.12 107 LEU A CA 1
ATOM 842 C C . LEU A 1 107 ? -8.074 12.398 19.439 1.00 82.12 107 LEU A C 1
ATOM 844 O O . LEU A 1 107 ? -9.038 12.114 20.144 1.00 82.12 107 LEU A O 1
ATOM 848 N N . ASN A 1 108 ? -7.994 13.553 18.777 1.00 84.38 108 ASN A N 1
ATOM 849 C CA . ASN A 1 108 ? -9.032 14.583 18.841 1.00 84.38 108 ASN A CA 1
ATOM 850 C C . ASN A 1 108 ? -10.371 14.125 18.237 1.00 84.38 108 ASN A C 1
ATOM 852 O O . ASN A 1 108 ? -11.425 14.553 18.703 1.00 84.38 108 ASN A O 1
ATOM 856 N N . LEU A 1 109 ? -10.337 13.259 17.220 1.00 82.69 109 LEU A N 1
ATOM 857 C CA . LEU A 1 109 ? -11.519 12.662 16.593 1.00 82.69 109 LEU A CA 1
ATOM 858 C C . LEU A 1 109 ? -12.244 11.681 17.513 1.00 82.69 109 LEU A C 1
ATOM 860 O O . LEU A 1 109 ? -13.469 11.678 17.583 1.00 82.69 109 LEU A O 1
ATOM 864 N N . ILE A 1 110 ? -11.488 10.835 18.210 1.00 85.88 110 ILE A N 1
ATOM 865 C CA . ILE A 1 110 ? -12.053 9.754 19.025 1.00 85.88 110 ILE A CA 1
ATOM 866 C C . ILE A 1 110 ? -12.329 10.178 20.469 1.00 85.88 110 ILE A C 1
ATOM 868 O O . ILE A 1 110 ? -13.076 9.499 21.176 1.00 85.88 110 ILE A O 1
ATOM 872 N N . TRP A 1 111 ? -11.735 11.287 20.921 1.00 83.06 111 TRP A N 1
ATOM 873 C CA . TRP A 1 111 ? -11.892 11.794 22.282 1.00 83.06 111 TRP A CA 1
ATOM 874 C C . TRP A 1 111 ? -13.364 11.996 22.688 1.00 83.06 111 TRP A C 1
ATOM 876 O O . TRP A 1 111 ? -13.738 11.530 23.768 1.00 83.06 111 TRP A O 1
ATOM 886 N N . PRO A 1 112 ? -14.244 12.585 21.846 1.00 86.06 112 PRO A N 1
ATOM 887 C CA . PRO A 1 112 ? -15.670 12.711 22.161 1.00 86.06 112 PRO A CA 1
ATOM 888 C C . PRO A 1 112 ? -16.373 11.366 22.382 1.00 86.06 112 PRO A C 1
ATOM 890 O O . PRO A 1 112 ? -17.310 11.281 23.172 1.00 86.06 112 PRO A O 1
ATOM 893 N N . LEU A 1 113 ? -15.889 10.300 21.738 1.00 84.50 113 LEU A N 1
ATOM 894 C CA . LEU A 1 113 ? -16.413 8.938 21.871 1.00 84.50 113 LEU A CA 1
ATOM 895 C C . LEU A 1 113 ? -15.855 8.208 23.102 1.00 84.50 113 LEU A C 1
ATOM 897 O O . LEU A 1 113 ? -16.099 7.016 23.276 1.00 84.50 113 LEU A O 1
ATOM 901 N N . ARG A 1 114 ? -15.075 8.900 23.948 1.00 89.38 114 ARG A N 1
ATOM 902 C CA . ARG A 1 114 ? -14.301 8.313 25.057 1.00 89.38 114 ARG A CA 1
ATOM 903 C C . ARG A 1 114 ? -13.364 7.190 24.597 1.00 89.38 114 ARG A C 1
ATOM 905 O O . ARG A 1 114 ? -12.967 6.347 25.403 1.00 89.38 114 ARG A O 1
ATOM 912 N N . GLY A 1 115 ? -13.021 7.177 23.310 1.00 90.25 115 GLY A N 1
ATOM 913 C CA . GLY A 1 115 ? -12.100 6.213 22.738 1.00 90.25 115 GLY A CA 1
ATOM 914 C C . GLY A 1 115 ? -10.671 6.448 23.217 1.00 90.25 115 GLY A C 1
ATOM 915 O O . GLY A 1 115 ? -10.315 7.534 23.678 1.00 90.25 115 GLY A O 1
ATOM 916 N N . ARG A 1 116 ? -9.827 5.428 23.075 1.00 91.88 116 ARG A N 1
ATOM 917 C CA . ARG A 1 116 ? -8.370 5.564 23.177 1.00 91.88 116 ARG A CA 1
ATOM 918 C C . ARG A 1 116 ? -7.754 5.227 21.830 1.00 91.88 116 ARG A C 1
ATOM 920 O O . ARG A 1 116 ? -8.208 4.304 21.164 1.00 91.88 116 ARG A O 1
ATOM 927 N N . ALA A 1 117 ? -6.719 5.959 21.440 1.00 92.31 117 ALA A N 1
ATOM 928 C CA . ALA A 1 117 ? -5.915 5.619 20.276 1.00 92.31 117 ALA A CA 1
ATOM 929 C C . ALA A 1 117 ? -4.476 5.403 20.707 1.00 92.31 117 ALA A C 1
ATOM 931 O O . ALA A 1 117 ? -3.965 6.091 21.592 1.00 92.31 117 ALA A O 1
ATOM 932 N N . SER A 1 118 ? -3.826 4.461 20.043 1.00 92.12 118 SER A N 1
ATOM 933 C CA . SER A 1 118 ? -2.379 4.340 20.027 1.00 92.12 118 SER A CA 1
ATOM 934 C C . SER A 1 118 ? -1.894 4.382 18.585 1.00 92.12 118 SER A C 1
ATOM 936 O O . SER A 1 118 ? -2.509 3.804 17.687 1.00 92.12 118 SER A O 1
ATOM 938 N N . VAL A 1 119 ? -0.781 5.079 18.369 1.00 91.44 119 VAL A N 1
ATOM 939 C CA . VAL A 1 119 ? -0.088 5.098 17.082 1.00 91.44 119 VAL A CA 1
ATOM 940 C C . VAL A 1 119 ? 1.294 4.498 17.280 1.00 91.44 119 VAL A C 1
ATOM 942 O O . VAL A 1 119 ? 2.129 5.036 18.007 1.00 91.44 119 VAL A O 1
ATOM 945 N N . GLU A 1 120 ? 1.521 3.348 16.656 1.00 93.38 120 GLU A N 1
ATOM 946 C CA . GLU A 1 120 ? 2.816 2.683 16.616 1.00 93.38 120 GLU A CA 1
ATOM 947 C C . GLU A 1 120 ? 3.520 3.051 15.309 1.00 93.38 120 GLU A C 1
ATOM 949 O O . GLU A 1 120 ? 3.143 2.610 14.220 1.00 93.38 120 GLU A O 1
ATOM 954 N N . HIS A 1 121 ? 4.561 3.865 15.430 1.00 90.25 121 HIS A N 1
ATOM 955 C CA . HIS A 1 121 ? 5.360 4.340 14.305 1.00 90.25 121 HIS A CA 1
ATOM 956 C C . HIS A 1 121 ? 6.393 3.304 13.867 1.00 90.25 121 HIS A C 1
ATOM 958 O O . HIS A 1 121 ? 6.781 2.426 14.641 1.00 90.25 121 HIS A O 1
ATOM 964 N N . ASN A 1 122 ? 6.896 3.459 12.638 1.00 90.00 122 ASN A N 1
ATOM 965 C CA . ASN A 1 122 ? 7.997 2.658 12.096 1.00 90.00 122 ASN A CA 1
ATOM 966 C C . ASN A 1 122 ? 7.759 1.141 12.158 1.00 90.00 122 ASN A C 1
ATOM 968 O O . ASN A 1 122 ? 8.711 0.359 12.248 1.00 90.00 122 ASN A O 1
ATOM 972 N N . GLN A 1 123 ? 6.498 0.709 12.086 1.00 95.81 123 GLN A N 1
ATOM 973 C CA . GLN A 1 123 ? 6.197 -0.704 11.929 1.00 95.81 123 GLN A CA 1
ATOM 974 C C . GLN A 1 123 ? 6.713 -1.166 10.572 1.00 95.81 123 GLN A C 1
ATOM 976 O O . GLN A 1 123 ? 6.715 -0.424 9.590 1.00 95.81 123 GLN A O 1
ATOM 981 N N . ALA A 1 124 ? 7.176 -2.409 10.518 1.00 96.75 124 ALA A N 1
ATOM 982 C CA . ALA A 1 124 ? 7.661 -3.014 9.293 1.00 96.75 124 ALA A CA 1
ATOM 983 C C . ALA A 1 124 ? 7.011 -4.379 9.096 1.00 96.75 124 ALA A C 1
ATOM 985 O O . ALA A 1 124 ? 6.907 -5.187 10.024 1.00 96.75 124 ALA A O 1
ATOM 986 N N . VAL A 1 125 ? 6.589 -4.653 7.866 1.00 97.31 125 VAL A N 1
ATOM 987 C CA . VAL A 1 125 ? 6.101 -5.965 7.455 1.00 97.31 125 VAL A CA 1
ATOM 988 C C . VAL A 1 125 ? 6.869 -6.440 6.235 1.00 97.31 125 VAL A C 1
ATOM 990 O O . VAL A 1 125 ? 7.105 -5.697 5.286 1.00 97.31 125 VAL A O 1
ATOM 993 N N . SER A 1 126 ? 7.303 -7.696 6.268 1.00 97.06 126 SER A N 1
ATOM 994 C CA . SER A 1 126 ? 8.000 -8.294 5.135 1.00 97.06 126 SER A CA 1
ATOM 995 C C . SER A 1 126 ? 6.994 -8.866 4.141 1.00 97.06 126 SER A C 1
ATOM 997 O O . SER A 1 126 ? 6.124 -9.652 4.513 1.00 97.06 126 SER A O 1
ATOM 999 N N . LEU A 1 127 ? 7.143 -8.502 2.869 1.00 94.81 127 LEU A N 1
ATOM 1000 C CA . LEU A 1 127 ? 6.470 -9.143 1.749 1.00 94.81 127 LEU A CA 1
ATOM 1001 C C . LEU A 1 127 ? 7.303 -10.341 1.298 1.00 94.81 127 LEU A C 1
ATOM 1003 O O . LEU A 1 127 ? 8.488 -10.205 0.980 1.00 94.81 127 LEU A O 1
ATOM 1007 N N . TYR A 1 128 ? 6.682 -11.511 1.238 1.00 92.38 128 TYR A N 1
ATOM 1008 C CA . TYR A 1 128 ? 7.343 -12.756 0.879 1.00 92.38 128 TYR A CA 1
ATOM 1009 C C . TYR A 1 128 ? 6.853 -13.288 -0.457 1.00 92.38 128 TYR A C 1
ATOM 1011 O O . TYR A 1 128 ? 5.681 -13.182 -0.811 1.00 92.38 128 TYR A O 1
ATOM 1019 N N . PHE A 1 129 ? 7.766 -13.956 -1.147 1.00 87.62 129 PHE A N 1
ATOM 1020 C CA . PHE A 1 129 ? 7.499 -14.738 -2.340 1.00 87.62 129 PHE A CA 1
ATOM 1021 C C . PHE A 1 129 ? 8.241 -16.052 -2.240 1.00 87.62 129 PHE A C 1
ATOM 1023 O O . PHE A 1 129 ? 9.448 -16.043 -1.990 1.00 87.62 129 PHE A O 1
ATOM 1030 N N . ASP A 1 130 ? 7.524 -17.154 -2.449 1.00 86.00 130 ASP A N 1
ATOM 1031 C CA . ASP A 1 130 ? 8.092 -18.499 -2.338 1.00 86.00 130 ASP A CA 1
ATOM 1032 C C . ASP A 1 130 ? 8.830 -18.692 -0.999 1.00 86.00 130 ASP A C 1
ATOM 1034 O O . ASP A 1 130 ? 10.004 -19.039 -0.938 1.00 86.00 130 ASP A O 1
ATOM 1038 N N . GLN A 1 131 ? 8.157 -18.308 0.095 1.00 87.06 131 GLN A N 1
ATOM 1039 C CA . GLN A 1 131 ? 8.673 -18.334 1.473 1.00 87.06 131 GLN A CA 1
ATOM 1040 C C . GLN A 1 131 ? 9.910 -17.453 1.747 1.00 87.06 131 GLN A C 1
ATOM 1042 O O . GLN A 1 131 ? 10.391 -17.407 2.876 1.00 87.06 131 GLN A O 1
ATOM 1047 N N . ARG A 1 132 ? 10.395 -16.679 0.771 1.00 90.06 132 ARG A N 1
ATOM 1048 C CA . ARG A 1 132 ? 11.542 -15.772 0.928 1.00 90.06 132 ARG A CA 1
ATOM 1049 C C . ARG A 1 132 ? 11.081 -14.330 1.058 1.00 90.06 132 ARG A C 1
ATOM 1051 O O . ARG A 1 132 ? 10.291 -13.865 0.237 1.00 90.06 132 ARG A O 1
ATOM 1058 N N . ALA A 1 133 ? 11.602 -13.608 2.047 1.00 94.19 133 ALA A N 1
ATOM 1059 C CA . ALA A 1 133 ? 11.363 -12.173 2.175 1.00 94.19 133 ALA A CA 1
ATOM 1060 C C . ALA A 1 133 ? 11.970 -11.438 0.966 1.00 94.19 133 ALA A C 1
ATOM 1062 O O . ALA A 1 133 ? 13.127 -11.666 0.609 1.00 94.19 133 ALA A O 1
ATOM 1063 N N . ARG A 1 134 ? 11.179 -10.591 0.302 1.00 92.25 134 ARG A N 1
ATOM 1064 C CA . ARG A 1 134 ? 11.588 -9.828 -0.892 1.00 92.25 134 ARG A CA 1
ATOM 1065 C C . ARG A 1 134 ? 11.656 -8.333 -0.657 1.00 92.25 134 ARG A C 1
ATOM 1067 O O . ARG A 1 134 ? 12.484 -7.671 -1.275 1.00 92.25 134 ARG A O 1
ATOM 1074 N N . ALA A 1 135 ? 10.788 -7.812 0.197 1.00 93.88 135 ALA A N 1
ATOM 1075 C CA . ALA A 1 135 ? 10.750 -6.401 0.536 1.00 93.88 135 ALA A CA 1
ATOM 1076 C C . ALA A 1 135 ? 10.281 -6.227 1.977 1.00 93.88 135 ALA A C 1
ATOM 1078 O O . ALA A 1 135 ? 9.499 -7.038 2.466 1.00 93.88 135 ALA A O 1
ATOM 1079 N N . SER A 1 136 ? 10.752 -5.167 2.625 1.00 95.62 136 SER A N 1
ATOM 1080 C CA . SER A 1 136 ? 10.230 -4.698 3.905 1.00 95.62 136 SER A CA 1
ATOM 1081 C C . SER A 1 136 ? 9.429 -3.432 3.636 1.00 95.62 136 SER A C 1
ATOM 1083 O O . SER A 1 136 ? 9.951 -2.502 3.025 1.00 95.62 136 SER A O 1
ATOM 1085 N N . ILE A 1 137 ? 8.162 -3.427 4.030 1.00 95.38 137 ILE A N 1
ATOM 1086 C CA . ILE A 1 137 ? 7.235 -2.314 3.853 1.00 95.38 137 ILE A CA 1
ATOM 1087 C C . ILE A 1 137 ? 7.055 -1.655 5.213 1.00 95.38 137 ILE A C 1
ATOM 1089 O O . ILE A 1 137 ? 6.664 -2.324 6.172 1.00 95.38 137 ILE A O 1
ATOM 1093 N N . ARG A 1 138 ? 7.360 -0.359 5.293 1.00 94.75 138 ARG A N 1
ATOM 1094 C CA . ARG A 1 138 ? 7.130 0.444 6.493 1.00 94.75 138 ARG A CA 1
ATOM 1095 C C . ARG A 1 138 ? 5.721 1.017 6.491 1.00 94.75 138 ARG A C 1
ATOM 1097 O O . ARG A 1 138 ? 5.206 1.374 5.436 1.00 94.75 138 ARG A O 1
ATOM 1104 N N . PHE A 1 139 ? 5.119 1.081 7.668 1.00 94.75 139 PHE A N 1
ATOM 1105 C CA . PHE A 1 139 ? 3.803 1.666 7.883 1.00 94.75 139 PHE A CA 1
ATOM 1106 C C . PHE A 1 139 ? 3.668 2.140 9.334 1.00 94.75 139 PHE A C 1
ATOM 1108 O O . PHE A 1 139 ? 4.444 1.749 10.211 1.00 94.75 139 PHE A O 1
ATOM 1115 N N . CYS A 1 140 ? 2.668 2.970 9.585 1.00 92.56 140 CYS A N 1
ATOM 1116 C CA . CYS A 1 140 ? 2.232 3.353 10.920 1.00 92.56 140 CYS A CA 1
ATOM 1117 C C . CYS A 1 140 ? 1.000 2.518 11.270 1.00 92.56 140 CYS A C 1
ATOM 1119 O O . CYS A 1 140 ? 0.091 2.374 10.453 1.00 92.56 140 CYS A O 1
ATOM 1121 N N . ARG A 1 141 ? 0.958 1.929 12.465 1.00 94.50 141 ARG A N 1
ATOM 1122 C CA . ARG A 1 141 ? -0.226 1.205 12.934 1.00 94.50 141 ARG A CA 1
ATOM 1123 C C . ARG A 1 141 ? -1.016 2.103 13.865 1.00 94.50 141 ARG A C 1
ATOM 1125 O O . ARG A 1 141 ? -0.541 2.447 14.942 1.00 94.50 141 ARG A O 1
ATOM 1132 N N . LEU A 1 142 ? -2.232 2.428 13.466 1.00 92.56 142 LEU A N 1
ATOM 1133 C CA . LEU A 1 142 ? -3.192 3.133 14.294 1.00 92.56 142 LEU A CA 1
ATOM 1134 C C . LEU A 1 142 ? -4.149 2.111 14.903 1.00 92.56 142 LEU A C 1
ATOM 1136 O O . LEU A 1 142 ? -4.797 1.365 14.176 1.00 92.56 142 LEU A O 1
ATOM 1140 N N . SER A 1 143 ? -4.239 2.066 16.226 1.00 94.31 143 SER A N 1
ATOM 1141 C CA . SER A 1 143 ? -5.223 1.241 16.925 1.00 94.31 143 SER A CA 1
ATOM 1142 C C . SER A 1 143 ? -6.177 2.148 17.680 1.00 94.31 143 SER A C 1
ATOM 1144 O O . SER A 1 143 ? -5.732 2.980 18.465 1.00 94.31 143 SER A O 1
ATOM 1146 N N . VAL A 1 144 ? -7.474 1.990 17.448 1.00 92.81 144 VAL A N 1
ATOM 1147 C CA . VAL A 1 144 ? -8.538 2.735 18.123 1.00 92.81 144 VAL A CA 1
ATOM 1148 C C . VAL A 1 144 ? -9.356 1.747 18.940 1.00 92.81 144 VAL A C 1
ATOM 1150 O O . VAL A 1 144 ? -9.845 0.762 18.395 1.00 92.81 144 VAL A O 1
ATOM 1153 N N . SER A 1 145 ? -9.506 2.000 20.237 1.00 94.00 145 SER A N 1
ATOM 1154 C CA . SER A 1 145 ? -10.440 1.278 21.095 1.00 94.00 145 SER A CA 1
ATOM 1155 C C . SER A 1 145 ? -11.586 2.189 21.497 1.00 94.00 145 SER A C 1
ATOM 1157 O O . SER A 1 145 ? -11.376 3.294 22.003 1.00 94.00 145 SER A O 1
ATOM 1159 N N . VAL A 1 146 ? -12.810 1.727 21.265 1.00 91.56 146 VAL A N 1
ATOM 1160 C CA . VAL A 1 146 ? -14.023 2.436 21.678 1.00 91.56 146 VAL A CA 1
ATOM 1161 C C . VAL A 1 146 ? -14.580 1.725 22.910 1.00 91.56 146 VAL A C 1
ATOM 1163 O O . VAL A 1 146 ? -14.723 0.501 22.892 1.00 91.56 146 VAL A O 1
ATOM 1166 N N . PRO A 1 147 ? -14.850 2.438 24.017 1.00 92.75 147 PRO A N 1
ATOM 1167 C CA . PRO A 1 147 ? -15.422 1.810 25.196 1.00 92.75 147 PRO A CA 1
ATOM 1168 C C . PRO A 1 147 ? -16.827 1.287 24.883 1.00 92.75 147 PRO A C 1
ATOM 1170 O O . PRO A 1 147 ? -17.678 2.014 24.377 1.00 92.75 147 PRO A O 1
ATOM 1173 N N . GLY A 1 148 ? -17.069 0.031 25.237 1.00 91.75 148 GLY A N 1
ATOM 1174 C CA . GLY A 1 148 ? -18.342 -0.659 25.068 1.00 91.75 148 GLY A CA 1
ATOM 1175 C C . GLY A 1 148 ? -18.417 -1.881 25.988 1.00 91.75 148 GLY A C 1
ATOM 1176 O O . GLY A 1 148 ? -17.436 -2.176 26.677 1.00 91.75 148 GLY A O 1
ATOM 1177 N N . PRO A 1 149 ? -19.562 -2.587 26.030 1.00 93.50 149 PRO A N 1
ATOM 1178 C CA . PRO A 1 149 ? -19.686 -3.846 26.772 1.00 93.50 149 PRO A CA 1
ATOM 1179 C C . PRO A 1 149 ? -18.678 -4.894 26.276 1.00 93.50 149 PRO A C 1
ATOM 1181 O O . PRO A 1 149 ? -18.132 -5.650 27.074 1.00 93.50 149 PRO A O 1
ATOM 1184 N N . GLU A 1 150 ? -18.373 -4.861 24.979 1.00 93.19 150 GLU A N 1
ATOM 1185 C CA . GLU A 1 150 ? -17.285 -5.595 24.347 1.00 93.19 150 GLU A CA 1
ATOM 1186 C C . GLU A 1 150 ? -16.373 -4.564 23.666 1.00 93.19 150 GLU A C 1
ATOM 1188 O O . GLU A 1 150 ? -16.774 -3.968 22.666 1.00 93.19 150 GLU A O 1
ATOM 1193 N N . PRO A 1 151 ? -15.195 -4.249 24.236 1.00 89.00 151 PRO A N 1
ATOM 1194 C CA . PRO A 1 151 ? -14.315 -3.243 23.660 1.00 89.00 151 PRO A CA 1
ATOM 1195 C C . PRO A 1 151 ? -13.771 -3.735 22.316 1.00 89.00 151 PRO A C 1
ATOM 1197 O O . PRO A 1 151 ? -12.937 -4.639 22.262 1.00 89.00 151 PRO A O 1
ATOM 1200 N N . GLU A 1 152 ? -14.228 -3.113 21.234 1.00 92.75 152 GLU A N 1
ATOM 1201 C CA . GLU A 1 152 ? -13.724 -3.373 19.891 1.00 92.75 152 GLU A CA 1
ATOM 1202 C C . GLU A 1 152 ? -12.432 -2.579 19.658 1.00 92.75 152 GLU A C 1
ATOM 1204 O O . GLU A 1 152 ? -12.342 -1.387 19.974 1.00 92.75 152 GLU A O 1
ATOM 1209 N N . ILE A 1 153 ? -11.412 -3.256 19.123 1.00 93.44 153 ILE A N 1
ATOM 1210 C CA . ILE A 1 153 ? -10.148 -2.635 18.725 1.00 93.44 153 ILE A CA 1
ATOM 1211 C C . ILE A 1 153 ? -10.081 -2.635 17.205 1.00 93.44 153 ILE A C 1
ATOM 1213 O O . ILE A 1 153 ? -9.859 -3.671 16.580 1.00 93.44 153 ILE A O 1
ATOM 1217 N N . ILE A 1 154 ? -10.195 -1.450 16.621 1.00 91.75 154 ILE A N 1
ATOM 1218 C CA . ILE A 1 154 ? -10.035 -1.241 15.187 1.00 91.75 154 ILE A CA 1
ATOM 1219 C C . ILE A 1 154 ? -8.560 -0.937 14.931 1.00 91.75 154 ILE A C 1
ATOM 1221 O O . ILE A 1 154 ? -8.011 0.022 15.472 1.00 91.75 154 ILE A O 1
ATOM 1225 N N . SER A 1 155 ? -7.898 -1.770 14.127 1.00 92.88 155 SER A N 1
ATOM 1226 C CA . SER A 1 155 ? -6.512 -1.555 13.697 1.00 92.88 155 SER A CA 1
ATOM 1227 C C . SER A 1 155 ? -6.472 -1.104 12.240 1.00 92.88 155 SER A C 1
ATOM 1229 O O . SER A 1 155 ? -7.005 -1.777 11.365 1.00 92.88 155 SER A O 1
ATOM 1231 N N . LEU A 1 156 ? -5.779 -0.002 11.980 1.00 92.12 156 LEU A N 1
ATOM 1232 C CA . LEU A 1 156 ? -5.554 0.570 10.660 1.00 92.12 156 LEU A CA 1
ATOM 1233 C C . LEU A 1 156 ? -4.051 0.596 10.369 1.00 92.12 156 LEU A C 1
ATOM 1235 O O . LEU A 1 156 ? -3.238 0.938 11.231 1.00 92.12 156 LEU A O 1
ATOM 1239 N N . ALA A 1 157 ? -3.680 0.228 9.145 1.00 94.19 157 ALA A N 1
ATOM 1240 C CA . ALA A 1 157 ? -2.329 0.410 8.634 1.00 94.19 157 ALA A CA 1
ATOM 1241 C C . ALA A 1 157 ? -2.299 1.678 7.778 1.00 94.19 157 ALA A C 1
ATOM 1243 O O . ALA A 1 157 ? -2.958 1.755 6.744 1.00 94.19 157 ALA A O 1
ATOM 1244 N N . CYS A 1 158 ? -1.538 2.668 8.223 1.00 90.94 158 CYS A N 1
ATOM 1245 C CA . CYS A 1 158 ? -1.415 3.970 7.591 1.00 90.94 158 CYS A CA 1
ATOM 1246 C C . CYS A 1 158 ? -0.061 4.076 6.889 1.00 90.94 158 CYS A C 1
ATOM 1248 O O . CYS A 1 158 ? 0.962 3.637 7.419 1.00 90.94 158 CYS A O 1
ATOM 1250 N N . ILE A 1 159 ? -0.048 4.687 5.710 1.00 91.12 159 ILE A N 1
ATOM 1251 C CA . ILE A 1 159 ? 1.179 5.053 5.007 1.00 91.12 159 ILE A CA 1
ATOM 1252 C C . ILE A 1 159 ? 1.111 6.520 4.611 1.00 91.12 159 ILE A C 1
ATOM 1254 O O . ILE A 1 159 ? 0.068 7.001 4.173 1.00 91.12 159 ILE A O 1
ATOM 1258 N N . ASP A 1 160 ? 2.235 7.217 4.733 1.00 88.19 160 ASP A N 1
ATOM 1259 C CA . ASP A 1 160 ? 2.377 8.546 4.159 1.00 88.19 160 ASP A CA 1
ATOM 1260 C C . ASP A 1 160 ? 2.725 8.399 2.666 1.00 88.19 160 ASP A C 1
ATOM 1262 O O . ASP A 1 160 ? 3.726 7.782 2.268 1.00 88.19 160 ASP A O 1
ATOM 1266 N N . TYR A 1 161 ? 1.854 8.951 1.821 1.00 88.31 161 TYR A N 1
ATOM 1267 C CA . TYR A 1 161 ? 2.030 8.971 0.375 1.00 88.31 161 TYR A CA 1
ATOM 1268 C C . TYR A 1 161 ? 3.323 9.685 -0.035 1.00 88.31 161 TYR A C 1
ATOM 1270 O O . TYR A 1 161 ? 4.044 9.216 -0.915 1.00 88.31 161 TYR A O 1
ATOM 1278 N N . HIS A 1 162 ? 3.668 10.798 0.606 1.00 87.88 162 HIS A N 1
ATOM 1279 C CA . HIS A 1 162 ? 4.868 11.562 0.293 1.00 87.88 162 HIS A CA 1
ATOM 1280 C C . HIS A 1 162 ? 6.141 10.828 0.683 1.00 87.88 162 HIS A C 1
ATOM 1282 O O . HIS A 1 162 ? 7.109 10.849 -0.085 1.00 87.88 162 HIS A O 1
ATOM 1288 N N . ASP A 1 163 ? 6.130 10.131 1.812 1.00 89.19 163 ASP A N 1
ATOM 1289 C CA . ASP A 1 163 ? 7.232 9.265 2.213 1.00 89.19 163 ASP A CA 1
ATOM 1290 C C . ASP A 1 163 ? 7.387 8.090 1.249 1.00 89.19 163 ASP A C 1
ATOM 1292 O O . ASP A 1 163 ? 8.489 7.853 0.745 1.00 89.19 163 ASP A O 1
ATOM 1296 N N . THR A 1 164 ? 6.280 7.451 0.866 1.00 92.25 164 THR A N 1
ATOM 1297 C CA . THR A 1 164 ? 6.264 6.402 -0.167 1.00 92.25 164 THR A CA 1
ATOM 1298 C C . THR A 1 164 ? 6.825 6.927 -1.494 1.00 92.25 164 THR A C 1
ATOM 1300 O O . THR A 1 164 ? 7.667 6.287 -2.129 1.00 92.25 164 THR A O 1
ATOM 1303 N N . MET A 1 165 ? 6.444 8.140 -1.903 1.00 92.25 165 MET A N 1
ATOM 1304 C CA . MET A 1 165 ? 6.954 8.798 -3.107 1.00 92.25 165 MET A CA 1
ATOM 1305 C C . MET A 1 165 ? 8.434 9.175 -3.001 1.00 92.25 165 MET A C 1
ATOM 1307 O O . MET A 1 165 ? 9.175 9.071 -3.987 1.00 92.25 165 MET A O 1
ATOM 1311 N N . ARG A 1 166 ? 8.897 9.597 -1.823 1.00 92.56 166 ARG A N 1
ATOM 1312 C CA . ARG A 1 166 ? 10.307 9.885 -1.544 1.00 92.56 166 ARG A CA 1
ATOM 1313 C C . ARG A 1 166 ? 11.138 8.611 -1.648 1.00 92.56 166 ARG A C 1
ATOM 1315 O O . ARG A 1 166 ? 12.149 8.618 -2.355 1.00 92.56 166 ARG A O 1
ATOM 1322 N N . GLU A 1 167 ? 10.699 7.525 -1.017 1.00 92.44 167 GLU A N 1
ATOM 1323 C CA . GLU A 1 167 ? 11.343 6.211 -1.101 1.00 92.44 167 GLU A CA 1
ATOM 1324 C C . GLU A 1 167 ? 11.353 5.688 -2.540 1.00 92.44 167 GLU A C 1
ATOM 1326 O O . GLU A 1 167 ? 12.392 5.255 -3.039 1.00 92.44 167 GLU A O 1
ATOM 1331 N N . ARG A 1 168 ? 10.236 5.815 -3.265 1.00 93.88 168 ARG A N 1
ATOM 1332 C CA . ARG A 1 168 ? 10.130 5.451 -4.684 1.00 93.88 168 ARG A CA 1
ATOM 1333 C C . ARG A 1 168 ? 11.155 6.199 -5.537 1.00 93.88 168 ARG A C 1
ATOM 1335 O O . ARG A 1 168 ? 11.885 5.577 -6.309 1.00 93.88 168 ARG A O 1
ATOM 1342 N N . ARG A 1 169 ? 11.280 7.521 -5.365 1.00 91.94 169 ARG A N 1
ATOM 1343 C CA . ARG A 1 169 ? 12.304 8.326 -6.056 1.00 91.94 169 ARG A CA 1
ATOM 1344 C C . ARG A 1 169 ? 13.708 7.850 -5.710 1.00 91.94 169 ARG A C 1
ATOM 1346 O O . ARG A 1 169 ? 14.520 7.688 -6.615 1.00 91.94 169 ARG A O 1
ATOM 1353 N N . GLN A 1 170 ? 13.998 7.606 -4.431 1.00 91.62 170 GLN A N 1
ATOM 1354 C CA . GLN A 1 170 ? 15.297 7.088 -3.989 1.00 91.62 170 GLN A CA 1
ATOM 1355 C C . GLN A 1 170 ? 15.607 5.717 -4.602 1.00 91.62 170 GLN A C 1
ATOM 1357 O O . GLN A 1 170 ? 16.732 5.491 -5.034 1.00 91.62 170 GLN A O 1
ATOM 1362 N N . HIS A 1 171 ? 14.607 4.847 -4.736 1.00 90.31 171 HIS A N 1
ATOM 1363 C CA . HIS A 1 171 ? 14.759 3.522 -5.330 1.00 90.31 171 HIS A CA 1
ATOM 1364 C C . HIS A 1 171 ? 15.107 3.573 -6.835 1.00 90.31 171 HIS A C 1
ATOM 1366 O O . HIS A 1 171 ? 15.692 2.625 -7.370 1.00 90.31 171 HIS A O 1
ATOM 1372 N N . PHE A 1 172 ? 14.774 4.661 -7.539 1.00 90.50 172 PHE A N 1
ATOM 1373 C CA . PHE A 1 172 ? 15.185 4.872 -8.935 1.00 90.50 172 PHE A CA 1
ATOM 1374 C C . PHE A 1 172 ? 16.444 5.717 -9.094 1.00 90.50 172 PHE A C 1
ATOM 1376 O O . PHE A 1 172 ? 16.951 5.809 -10.215 1.00 90.50 172 PHE A O 1
ATOM 1383 N N . LYS A 1 173 ? 16.972 6.313 -8.017 1.00 88.19 173 LYS A N 1
ATOM 1384 C CA . LYS A 1 173 ? 18.222 7.068 -8.104 1.00 88.19 173 LYS A CA 1
ATOM 1385 C C . LYS A 1 173 ? 19.366 6.124 -8.488 1.00 88.19 173 LYS A C 1
ATOM 1387 O O . LYS A 1 173 ? 19.476 5.030 -7.927 1.00 88.19 173 LYS A O 1
ATOM 1392 N N . PRO A 1 174 ? 20.229 6.522 -9.437 1.00 83.62 174 PRO A N 1
ATOM 1393 C CA . PRO A 1 174 ? 21.442 5.769 -9.705 1.00 83.62 174 PRO A CA 1
ATOM 1394 C C . PRO A 1 174 ? 22.322 5.729 -8.439 1.00 83.62 174 PRO A C 1
ATOM 1396 O O . PRO A 1 174 ? 22.290 6.674 -7.645 1.00 83.62 174 PRO A O 1
ATOM 1399 N N . PRO A 1 175 ? 23.111 4.659 -8.231 1.00 82.56 175 PRO A N 1
ATOM 1400 C CA . PRO A 1 175 ? 24.036 4.582 -7.107 1.00 82.56 175 PRO A CA 1
ATOM 1401 C C . PRO A 1 175 ? 25.018 5.767 -7.113 1.00 82.56 175 PRO A C 1
ATOM 1403 O O . PRO A 1 175 ? 25.533 6.100 -8.182 1.00 82.56 175 PRO A O 1
ATOM 1406 N N . PRO A 1 176 ? 25.340 6.356 -5.947 1.00 79.56 176 PRO A N 1
ATOM 1407 C CA . PRO A 1 176 ? 26.168 7.563 -5.863 1.00 79.56 176 PRO A CA 1
ATOM 1408 C C . PRO A 1 176 ? 27.616 7.355 -6.342 1.00 79.56 176 PRO A C 1
ATOM 1410 O O . PRO A 1 176 ? 28.249 8.298 -6.797 1.00 79.56 176 PRO A O 1
ATOM 1413 N N . ASN A 1 177 ? 28.130 6.118 -6.297 1.00 74.12 177 ASN A N 1
ATOM 1414 C CA . ASN A 1 177 ? 29.537 5.795 -6.587 1.00 74.12 177 ASN A CA 1
ATOM 1415 C C . ASN A 1 177 ? 29.859 5.536 -8.061 1.00 74.12 177 ASN A C 1
ATOM 1417 O O . ASN A 1 177 ? 30.948 5.062 -8.384 1.00 74.12 177 ASN A O 1
ATOM 1421 N N . ARG A 1 178 ? 28.940 5.809 -8.986 1.00 63.38 178 ARG A N 1
ATOM 1422 C CA . ARG A 1 178 ? 29.305 5.795 -10.400 1.00 63.38 178 ARG A CA 1
ATOM 1423 C C . ARG A 1 178 ? 29.729 7.209 -10.762 1.00 63.38 178 ARG A C 1
ATOM 1425 O O . ARG A 1 178 ? 28.875 8.069 -10.907 1.00 63.38 178 ARG A O 1
ATOM 1432 N N . HIS A 1 179 ? 31.027 7.415 -10.998 1.00 63.56 179 HIS A N 1
ATOM 1433 C CA . HIS A 1 179 ? 31.613 8.618 -11.626 1.00 63.56 179 HIS A CA 1
ATOM 1434 C C . HIS A 1 179 ? 31.022 8.965 -13.011 1.00 63.56 179 HIS A C 1
ATOM 1436 O O . HIS A 1 179 ? 31.494 9.858 -13.703 1.00 63.56 179 HIS A O 1
ATOM 1442 N N . TYR A 1 180 ? 29.975 8.255 -13.413 1.00 56.81 180 TYR A N 1
ATOM 1443 C CA . TYR A 1 180 ? 29.119 8.536 -14.534 1.00 56.81 180 TYR A CA 1
ATOM 1444 C C . TYR A 1 180 ? 28.160 9.677 -14.181 1.00 56.81 180 TYR A C 1
ATOM 1446 O O . TYR A 1 180 ? 27.022 9.463 -13.763 1.00 56.81 180 TYR A O 1
ATOM 1454 N N . THR A 1 181 ? 28.603 10.902 -14.448 1.00 55.91 181 THR A N 1
ATOM 1455 C CA . THR A 1 181 ? 27.758 12.081 -14.708 1.00 55.91 181 THR A CA 1
ATOM 1456 C C . THR A 1 181 ? 26.988 11.949 -16.031 1.00 55.91 181 THR A C 1
ATOM 1458 O O . THR A 1 181 ? 26.719 12.934 -16.718 1.00 55.91 181 THR A O 1
ATOM 1461 N N . ASP A 1 182 ? 26.605 10.728 -16.405 1.00 65.12 182 ASP A N 1
ATOM 1462 C CA . ASP A 1 182 ? 25.795 10.496 -17.584 1.00 65.12 182 ASP A CA 1
ATOM 1463 C C . ASP A 1 182 ? 24.384 11.004 -17.294 1.00 65.12 182 ASP A C 1
ATOM 1465 O O . ASP A 1 182 ? 23.562 10.340 -16.656 1.00 65.12 182 ASP A O 1
ATOM 1469 N N . TRP A 1 183 ? 24.099 12.188 -17.834 1.00 62.53 183 TRP A N 1
ATOM 1470 C CA . TRP A 1 183 ? 22.764 12.756 -18.016 1.00 62.53 183 TRP A CA 1
ATOM 1471 C C . TRP A 1 183 ? 21.686 11.717 -18.393 1.00 62.53 183 TRP A C 1
ATOM 1473 O O . TRP A 1 183 ? 20.589 11.784 -17.826 1.00 62.53 183 TRP A O 1
ATOM 1483 N N . PRO A 1 184 ? 21.962 10.701 -19.246 1.00 77.75 184 PRO A N 1
ATOM 1484 C CA . PRO A 1 184 ? 21.017 9.614 -19.512 1.00 77.75 184 PRO A CA 1
ATOM 1485 C C . PRO A 1 184 ? 20.512 8.864 -18.269 1.00 77.75 184 PRO A C 1
ATOM 1487 O O . PRO A 1 184 ? 19.357 8.439 -18.236 1.00 77.75 184 PRO A O 1
ATOM 1490 N N . GLY A 1 185 ? 21.342 8.694 -17.235 1.00 76.44 185 GLY A N 1
ATOM 1491 C CA . GLY A 1 185 ? 20.973 7.999 -16.000 1.00 76.44 185 GLY A CA 1
ATOM 1492 C C . GLY A 1 185 ? 19.972 8.786 -15.155 1.00 76.44 185 GLY A C 1
ATOM 1493 O O . GLY A 1 185 ? 18.987 8.219 -14.680 1.00 76.44 185 GLY A O 1
ATOM 1494 N N . LEU A 1 186 ? 20.183 10.099 -15.025 1.00 79.25 186 LEU A N 1
ATOM 1495 C CA . LEU A 1 186 ? 19.261 11.000 -14.326 1.00 79.25 186 LEU A CA 1
ATOM 1496 C C . LEU A 1 186 ? 17.932 11.125 -15.076 1.00 79.25 186 LEU A C 1
ATOM 1498 O O . LEU A 1 186 ? 16.869 10.999 -14.467 1.00 79.25 186 LEU A O 1
ATOM 1502 N N . TRP A 1 187 ? 17.988 11.276 -16.402 1.00 84.81 187 TRP A N 1
ATOM 1503 C CA . TRP A 1 187 ? 16.799 11.287 -17.254 1.00 84.81 187 TRP A CA 1
ATOM 1504 C C . TRP A 1 187 ? 15.992 9.991 -17.112 1.00 84.81 187 TRP A C 1
ATOM 1506 O O . TRP A 1 187 ? 14.783 10.016 -16.879 1.00 84.81 187 TRP A O 1
ATOM 1516 N N . ARG A 1 188 ? 16.668 8.836 -17.157 1.00 87.00 188 ARG A N 1
ATOM 1517 C CA . ARG A 1 188 ? 16.031 7.527 -16.972 1.00 87.00 188 ARG A CA 1
ATOM 1518 C C . ARG A 1 188 ? 15.409 7.371 -15.586 1.00 87.00 188 ARG A C 1
ATOM 1520 O O . ARG A 1 188 ? 14.320 6.810 -15.490 1.00 87.00 188 ARG A O 1
ATOM 1527 N N . ALA A 1 189 ? 16.064 7.847 -14.528 1.00 87.56 189 ALA A N 1
ATOM 1528 C CA . ALA A 1 189 ? 15.511 7.825 -13.175 1.00 87.56 189 ALA A CA 1
ATOM 1529 C C . ALA A 1 189 ? 14.233 8.673 -13.076 1.00 87.56 189 ALA A C 1
ATOM 1531 O O . ALA A 1 189 ? 13.238 8.212 -12.516 1.00 87.56 189 ALA A O 1
ATOM 1532 N N . GLY A 1 190 ? 14.230 9.865 -13.685 1.00 89.38 190 GLY A N 1
ATOM 1533 C CA . GLY A 1 190 ? 13.046 10.719 -13.793 1.00 89.38 190 GLY A CA 1
ATOM 1534 C C . GLY A 1 190 ? 11.896 10.031 -14.532 1.00 89.38 190 GLY A C 1
ATOM 1535 O O . GLY A 1 190 ? 10.787 9.953 -14.006 1.00 89.38 190 GLY A O 1
ATOM 1536 N N . LEU A 1 191 ? 12.174 9.439 -15.699 1.00 92.19 191 LEU A N 1
ATOM 1537 C CA . LEU A 1 191 ? 11.184 8.683 -16.475 1.00 92.19 191 LEU A CA 1
ATOM 1538 C C . LEU A 1 191 ? 10.614 7.485 -15.705 1.00 92.19 191 LEU A C 1
ATOM 1540 O O . LEU A 1 191 ? 9.409 7.247 -15.743 1.00 92.19 191 LEU A O 1
ATOM 1544 N N . LEU A 1 192 ? 11.460 6.723 -15.005 1.00 91.50 192 LEU A N 1
ATOM 1545 C CA . LEU A 1 192 ? 11.012 5.594 -14.184 1.00 91.50 192 LEU A CA 1
ATOM 1546 C C . LEU A 1 192 ? 10.166 6.061 -13.001 1.00 91.50 192 LEU A C 1
ATOM 1548 O O . LEU A 1 192 ? 9.136 5.453 -12.727 1.00 91.50 192 LEU A O 1
ATOM 1552 N N . SER A 1 193 ? 10.566 7.153 -12.345 1.00 91.56 193 SER A N 1
ATOM 1553 C CA . SER A 1 193 ? 9.778 7.749 -11.271 1.00 91.56 193 SER A CA 1
ATOM 1554 C C . SER A 1 193 ? 8.401 8.155 -11.779 1.00 91.56 193 SER A C 1
ATOM 1556 O O . SER A 1 193 ? 7.418 7.772 -11.162 1.00 91.56 193 SER A O 1
ATOM 1558 N N . LEU A 1 194 ? 8.308 8.866 -12.907 1.00 92.19 194 LEU A N 1
ATOM 1559 C CA . LEU A 1 194 ? 7.027 9.268 -13.497 1.00 92.19 194 LEU A CA 1
ATOM 1560 C C . LEU A 1 194 ? 6.171 8.056 -13.872 1.00 92.19 194 LEU A C 1
ATOM 1562 O O . LEU A 1 194 ? 4.999 8.001 -13.526 1.00 92.19 194 LEU A O 1
ATOM 1566 N N . ARG A 1 195 ? 6.768 7.045 -14.513 1.00 93.38 195 ARG A N 1
ATOM 1567 C CA . ARG A 1 195 ? 6.064 5.822 -14.922 1.00 93.38 195 ARG A CA 1
ATOM 1568 C C . ARG A 1 195 ? 5.531 5.004 -13.742 1.00 93.38 195 ARG A C 1
ATOM 1570 O O . ARG A 1 195 ? 4.609 4.219 -13.928 1.00 93.38 195 ARG A O 1
ATOM 1577 N N . HIS A 1 196 ? 6.172 5.076 -12.581 1.00 93.38 196 HIS A N 1
ATOM 1578 C CA . HIS A 1 196 ? 5.795 4.292 -11.397 1.00 93.38 196 HIS A CA 1
ATOM 1579 C C . HIS A 1 196 ? 5.104 5.150 -10.330 1.00 93.38 196 HIS A C 1
ATOM 1581 O O . HIS A 1 196 ? 4.794 4.645 -9.259 1.00 93.38 196 HIS A O 1
ATOM 1587 N N . THR A 1 197 ? 4.864 6.434 -10.609 1.00 92.94 197 THR A N 1
ATOM 1588 C CA . THR A 1 197 ? 3.998 7.281 -9.786 1.00 92.94 197 THR A CA 1
ATOM 1589 C C . THR A 1 197 ? 2.556 6.999 -10.202 1.00 92.94 197 THR A C 1
ATOM 1591 O O . THR A 1 197 ? 2.256 7.136 -11.392 1.00 92.94 197 THR A O 1
ATOM 1594 N N . PRO A 1 198 ? 1.671 6.587 -9.284 1.00 92.69 198 PRO A N 1
ATOM 1595 C CA . PRO A 1 198 ? 0.265 6.419 -9.614 1.00 92.69 198 PRO A CA 1
ATOM 1596 C C . PRO A 1 198 ? -0.339 7.778 -9.979 1.00 92.69 198 PRO A C 1
ATOM 1598 O O . PRO A 1 198 ? 0.071 8.818 -9.461 1.00 92.69 198 PRO A O 1
ATOM 1601 N N . LYS A 1 199 ? -1.311 7.777 -10.894 1.00 91.81 199 LYS A N 1
ATOM 1602 C CA . LYS A 1 199 ? -2.034 9.006 -11.259 1.00 91.81 199 LYS A CA 1
ATOM 1603 C C . LYS A 1 199 ? -2.905 9.504 -10.107 1.00 91.81 199 LYS A C 1
ATOM 1605 O O . LYS A 1 199 ? -3.022 10.705 -9.904 1.00 91.81 199 LYS A O 1
ATOM 1610 N N . GLU A 1 200 ? -3.474 8.560 -9.369 1.00 91.56 200 GLU A N 1
ATOM 1611 C CA . GLU A 1 200 ? -4.345 8.774 -8.220 1.00 91.56 200 GLU A CA 1
ATOM 1612 C C . GLU A 1 200 ? -3.681 8.110 -7.013 1.00 91.56 200 GLU A C 1
ATOM 1614 O O . GLU A 1 200 ? -3.366 6.921 -7.059 1.00 91.56 200 GLU A O 1
ATOM 1619 N N . SER A 1 201 ? -3.421 8.867 -5.945 1.00 90.56 201 SER A N 1
ATOM 1620 C CA . SER A 1 201 ? -2.702 8.364 -4.762 1.00 90.56 201 SER A CA 1
ATOM 1621 C C . SER A 1 201 ? -3.438 7.223 -4.061 1.00 90.56 201 SER A C 1
ATOM 1623 O O . SER A 1 201 ? -2.802 6.325 -3.519 1.00 90.56 201 SER A O 1
ATOM 1625 N N . GLU A 1 202 ? -4.769 7.236 -4.109 1.00 89.25 202 GLU A N 1
ATOM 1626 C CA . GLU A 1 202 ? -5.642 6.214 -3.518 1.00 89.25 202 GLU A CA 1
ATOM 1627 C C . GLU A 1 202 ? -5.544 4.878 -4.262 1.00 89.25 202 GLU A C 1
ATOM 1629 O O . GLU A 1 202 ? -5.717 3.818 -3.670 1.00 89.25 202 GLU A O 1
ATOM 1634 N N . LYS A 1 203 ? -5.154 4.910 -5.540 1.00 92.50 203 LYS A N 1
ATOM 1635 C CA . LYS A 1 203 ? -4.980 3.722 -6.382 1.00 92.50 203 LYS A CA 1
ATOM 1636 C C . LYS A 1 203 ? -3.523 3.272 -6.468 1.00 92.50 203 LYS A C 1
ATOM 1638 O O . LYS A 1 203 ? -3.162 2.552 -7.397 1.00 92.50 203 LYS A O 1
ATOM 1643 N N . ASP A 1 204 ? -2.667 3.680 -5.524 1.00 95.00 204 ASP A N 1
ATOM 1644 C CA . ASP A 1 204 ? -1.258 3.282 -5.528 1.00 95.00 204 ASP A CA 1
ATOM 1645 C C . ASP A 1 204 ? -1.122 1.748 -5.385 1.00 95.00 204 ASP A C 1
ATOM 1647 O O . ASP A 1 204 ? -1.503 1.183 -4.354 1.00 95.00 204 ASP A O 1
ATOM 1651 N N . PRO A 1 205 ? -0.505 1.048 -6.358 1.00 95.75 205 PRO A N 1
ATOM 1652 C CA . PRO A 1 205 ? -0.229 -0.388 -6.272 1.00 95.75 205 PRO A CA 1
ATOM 1653 C C . PRO A 1 205 ? 0.542 -0.817 -5.016 1.00 95.75 205 PRO A C 1
ATOM 1655 O O . PRO A 1 205 ? 0.488 -1.983 -4.617 1.00 95.75 205 PRO A O 1
ATOM 1658 N N . PHE A 1 206 ? 1.277 0.101 -4.388 1.00 95.56 206 PHE A N 1
ATOM 1659 C CA . PHE A 1 206 ? 1.982 -0.133 -3.133 1.00 95.56 206 PHE A CA 1
ATOM 1660 C C . PHE A 1 206 ? 1.035 -0.503 -1.979 1.00 95.56 206 PHE A C 1
ATOM 1662 O O . PHE A 1 206 ? 1.402 -1.333 -1.145 1.00 95.56 206 PHE A O 1
ATOM 1669 N N . LEU A 1 207 ? -0.197 0.022 -1.969 1.00 95.19 207 LEU A N 1
ATOM 1670 C CA . LEU A 1 207 ? -1.228 -0.334 -0.986 1.00 95.19 207 LEU A CA 1
ATOM 1671 C C . LEU A 1 207 ? -1.570 -1.826 -1.058 1.00 95.19 207 LEU A C 1
ATOM 1673 O O . LEU A 1 207 ? -1.606 -2.511 -0.036 1.00 95.19 207 LEU A O 1
ATOM 1677 N N . VAL A 1 208 ? -1.719 -2.364 -2.272 1.00 95.56 208 VAL A N 1
ATOM 1678 C CA . VAL A 1 208 ? -1.982 -3.796 -2.490 1.00 95.56 208 VAL A CA 1
ATOM 1679 C C . VAL A 1 208 ? -0.841 -4.646 -1.930 1.00 95.56 208 VAL A C 1
ATOM 1681 O O . VAL A 1 208 ? -1.074 -5.654 -1.264 1.00 95.56 208 VAL A O 1
ATOM 1684 N N . ALA A 1 209 ? 0.407 -4.226 -2.149 1.00 95.69 209 ALA A N 1
ATOM 1685 C CA . ALA A 1 209 ? 1.567 -4.928 -1.613 1.00 95.69 209 ALA A CA 1
ATOM 1686 C C . ALA A 1 209 ? 1.593 -4.936 -0.075 1.00 95.69 209 ALA A C 1
ATOM 1688 O O . ALA A 1 209 ? 1.928 -5.965 0.517 1.00 95.69 209 ALA A O 1
ATOM 1689 N N . LEU A 1 210 ? 1.223 -3.821 0.568 1.00 96.44 210 LEU A N 1
ATOM 1690 C CA . LEU A 1 210 ? 1.106 -3.726 2.024 1.00 96.44 210 LEU A CA 1
ATOM 1691 C C . LEU A 1 210 ? 0.038 -4.688 2.559 1.00 96.44 210 LEU A C 1
ATOM 1693 O O . LEU A 1 210 ? 0.330 -5.468 3.464 1.00 96.44 210 LEU A O 1
ATOM 1697 N N . VAL A 1 211 ? -1.157 -4.697 1.962 1.00 96.00 211 VAL A N 1
ATOM 1698 C CA . VAL A 1 211 ? -2.253 -5.600 2.357 1.00 96.00 211 VAL A CA 1
ATOM 1699 C C . VAL A 1 211 ? -1.831 -7.066 2.230 1.00 96.00 211 VAL A C 1
ATOM 1701 O O . VAL A 1 211 ? -2.014 -7.849 3.163 1.00 96.00 211 VAL A O 1
ATOM 1704 N N . ILE A 1 212 ? -1.183 -7.442 1.121 1.00 94.62 212 ILE A N 1
ATOM 1705 C CA . ILE A 1 212 ? -0.653 -8.801 0.942 1.00 94.62 212 ILE A CA 1
ATOM 1706 C C . ILE A 1 212 ? 0.369 -9.131 2.036 1.00 94.62 212 ILE A C 1
ATOM 1708 O O . ILE A 1 212 ? 0.324 -10.219 2.611 1.00 94.62 212 ILE A O 1
ATOM 1712 N N . ALA A 1 213 ? 1.296 -8.219 2.336 1.00 96.12 213 ALA A N 1
ATOM 1713 C CA . ALA A 1 213 ? 2.321 -8.442 3.351 1.00 96.12 213 ALA A CA 1
ATOM 1714 C C . ALA A 1 213 ? 1.713 -8.623 4.756 1.00 96.12 213 ALA A C 1
ATOM 1716 O O . ALA A 1 213 ? 2.132 -9.519 5.494 1.00 96.12 213 ALA A O 1
ATOM 1717 N N . LEU A 1 214 ? 0.691 -7.834 5.104 1.00 96.69 214 LEU A N 1
ATOM 1718 C CA . LEU A 1 214 ? -0.056 -7.959 6.359 1.00 96.69 214 LEU A CA 1
ATOM 1719 C C . LEU A 1 214 ? -0.786 -9.304 6.449 1.00 96.69 214 LEU A C 1
ATOM 1721 O O . LEU A 1 214 ? -0.564 -10.047 7.404 1.00 96.69 214 LEU A O 1
ATOM 1725 N N . ALA A 1 215 ? -1.528 -9.691 5.410 1.00 94.81 215 ALA A N 1
ATOM 1726 C CA . ALA A 1 215 ? -2.204 -10.988 5.363 1.00 94.81 215 ALA A CA 1
ATOM 1727 C C . ALA A 1 215 ? -1.212 -12.163 5.475 1.00 94.81 215 ALA A C 1
ATOM 1729 O O . ALA A 1 215 ? -1.476 -13.176 6.125 1.00 94.81 215 ALA A O 1
ATOM 1730 N N . GLN A 1 216 ? -0.027 -12.043 4.867 1.00 94.19 216 GLN A N 1
ATOM 1731 C CA . GLN A 1 216 ? 1.035 -13.037 5.016 1.00 94.19 216 GLN A CA 1
ATOM 1732 C C . GLN A 1 216 ? 1.582 -13.102 6.451 1.00 94.19 216 GLN A C 1
ATOM 1734 O O . GLN A 1 216 ? 1.904 -14.194 6.923 1.00 94.19 216 GLN A O 1
ATOM 1739 N N . LYS A 1 217 ? 1.725 -11.962 7.140 1.00 95.44 217 LYS A N 1
ATOM 1740 C CA . LYS A 1 217 ? 2.137 -11.904 8.552 1.00 95.44 217 LYS A CA 1
ATOM 1741 C C . LYS A 1 217 ? 1.101 -12.592 9.441 1.00 95.44 217 LYS A C 1
ATOM 1743 O O . LYS A 1 217 ? 1.473 -13.458 10.226 1.00 95.44 217 LYS A O 1
ATOM 1748 N N . GLU A 1 218 ? -0.178 -12.280 9.260 1.00 93.75 218 GLU A N 1
ATOM 1749 C CA . GLU A 1 218 ? -1.279 -12.892 10.013 1.00 93.75 218 GLU A CA 1
ATOM 1750 C C . GLU A 1 218 ? -1.327 -14.408 9.835 1.00 93.75 218 GLU A C 1
ATOM 1752 O O . GLU A 1 218 ? -1.344 -15.139 10.822 1.00 93.75 218 GLU A O 1
ATOM 1757 N N . ARG A 1 219 ? -1.240 -14.905 8.594 1.00 92.25 219 ARG A N 1
ATOM 1758 C CA . ARG A 1 219 ? -1.209 -16.354 8.335 1.00 92.25 219 ARG A CA 1
ATOM 1759 C C . ARG A 1 219 ? -0.042 -17.047 9.030 1.00 92.25 219 ARG A C 1
ATOM 1761 O O . ARG A 1 219 ? -0.215 -18.145 9.542 1.00 92.25 219 ARG A O 1
ATOM 1768 N N . ARG A 1 220 ? 1.144 -16.434 9.068 1.00 91.75 220 ARG A N 1
ATOM 1769 C CA . ARG A 1 220 ? 2.294 -17.016 9.784 1.00 91.75 220 ARG A CA 1
ATOM 1770 C C . ARG A 1 220 ? 2.079 -17.045 11.288 1.00 91.75 220 ARG A C 1
ATOM 1772 O O . ARG A 1 220 ? 2.454 -18.028 11.915 1.00 91.75 220 ARG A O 1
ATOM 1779 N N . ASN A 1 221 ? 1.471 -15.999 11.837 1.00 92.12 221 ASN A N 1
ATOM 1780 C CA . ASN A 1 221 ? 1.141 -15.942 13.255 1.00 92.12 221 ASN A CA 1
ATOM 1781 C C . ASN A 1 221 ? 0.074 -16.985 13.622 1.00 92.12 221 ASN A C 1
ATOM 1783 O O . ASN A 1 221 ? 0.185 -17.606 14.668 1.00 92.12 221 ASN A O 1
ATOM 1787 N N . ALA A 1 222 ? -0.911 -17.219 12.749 1.00 91.81 222 ALA A N 1
ATOM 1788 C CA . ALA A 1 222 ? -1.957 -18.221 12.957 1.00 91.81 222 ALA A CA 1
ATOM 1789 C C . ALA A 1 222 ? -1.455 -19.667 12.798 1.00 91.81 222 ALA A C 1
ATOM 1791 O O . ALA A 1 222 ? -1.945 -20.571 13.466 1.00 91.81 222 ALA A O 1
ATOM 1792 N N . VAL A 1 223 ? -0.493 -19.895 11.897 1.00 85.25 223 VAL A N 1
ATOM 1793 C CA . VAL A 1 223 ? 0.079 -21.226 11.634 1.00 85.25 223 VAL A CA 1
ATOM 1794 C C . VAL A 1 223 ? 1.120 -21.622 12.671 1.00 85.25 223 VAL A C 1
ATOM 1796 O O . VAL A 1 223 ? 1.415 -22.810 12.753 1.00 85.25 223 VAL A O 1
ATOM 1799 N N . GLN A 1 224 ? 1.662 -20.697 13.475 1.00 65.94 224 GLN A N 1
ATOM 1800 C CA . GLN A 1 224 ? 2.420 -21.109 14.655 1.00 65.94 224 GLN A CA 1
ATOM 1801 C C . GLN A 1 224 ? 1.470 -21.908 15.551 1.00 65.94 224 GLN A C 1
ATOM 1803 O O . GLN A 1 224 ? 0.570 -21.315 16.149 1.00 65.94 224 GLN A O 1
ATOM 1808 N N . PRO A 1 225 ? 1.629 -23.244 15.637 1.00 56.91 225 PRO A N 1
ATOM 1809 C CA . PRO A 1 225 ? 0.875 -24.004 16.609 1.00 56.91 225 PRO A CA 1
ATOM 1810 C C . PRO A 1 225 ? 1.241 -23.381 17.951 1.00 56.91 225 PRO A C 1
ATOM 1812 O O . PRO A 1 225 ? 2.434 -23.157 18.200 1.00 56.91 225 PRO A O 1
ATOM 1815 N N . LEU A 1 226 ? 0.255 -23.106 18.818 1.00 59.28 226 LEU A N 1
ATOM 1816 C CA . LEU A 1 226 ? 0.570 -23.017 20.244 1.00 59.28 226 LEU A CA 1
ATOM 1817 C C . LEU A 1 226 ? 1.503 -24.198 20.512 1.00 59.28 226 LEU A C 1
ATOM 1819 O O . LEU A 1 226 ? 1.138 -25.297 20.077 1.00 59.28 226 LEU A O 1
ATOM 1823 N N . PRO A 1 227 ? 2.696 -24.001 21.109 1.00 54.81 227 PRO A N 1
ATOM 1824 C CA . PRO A 1 227 ? 3.521 -25.129 21.483 1.00 54.81 227 PRO A CA 1
ATOM 1825 C C . PRO A 1 227 ? 2.590 -26.020 22.278 1.00 54.81 227 PRO A C 1
ATOM 1827 O O . PRO A 1 227 ? 2.101 -25.626 23.338 1.00 54.81 227 PRO A O 1
ATOM 1830 N N . SER A 1 228 ? 2.217 -27.154 21.687 1.00 53.50 228 SER A N 1
ATOM 1831 C CA . SER A 1 228 ? 1.398 -28.119 22.375 1.00 53.50 228 SER A CA 1
ATOM 1832 C C . SER A 1 228 ? 2.155 -28.321 23.673 1.00 53.50 228 SER A C 1
ATOM 1834 O O . SER A 1 228 ? 3.351 -28.625 23.625 1.00 53.50 228 SER A O 1
ATOM 1836 N N . ASN A 1 229 ? 1.501 -28.160 24.821 1.00 53.31 229 ASN A N 1
ATOM 1837 C CA . ASN A 1 229 ? 2.017 -28.653 26.098 1.00 53.31 229 ASN A CA 1
ATOM 1838 C C . ASN A 1 229 ? 2.043 -30.198 26.068 1.00 53.31 229 ASN A C 1
ATOM 1840 O O . ASN A 1 229 ? 1.627 -30.872 27.002 1.00 53.31 229 ASN A O 1
ATOM 1844 N N . SER A 1 230 ? 2.495 -30.765 24.950 1.00 47.62 230 SER A N 1
ATOM 1845 C CA . SER A 1 230 ? 3.024 -32.089 24.777 1.00 47.62 230 SER A CA 1
ATOM 1846 C C . SER A 1 230 ? 4.263 -32.136 25.649 1.00 47.62 230 SER A C 1
ATOM 1848 O O . SER A 1 230 ? 5.387 -31.899 25.205 1.00 47.62 230 SER A O 1
ATOM 1850 N N . SER A 1 231 ? 4.016 -32.449 26.916 1.00 46.03 231 SER A N 1
ATOM 1851 C CA . SER A 1 231 ? 4.905 -33.262 27.716 1.00 46.03 231 SER A CA 1
ATOM 1852 C C . SER A 1 231 ? 5.507 -34.334 26.812 1.00 46.03 231 SER A C 1
ATOM 1854 O O . SER A 1 231 ? 4.860 -35.323 26.463 1.00 46.03 231 SER A O 1
ATOM 1856 N N . PHE A 1 232 ? 6.749 -34.124 26.397 1.00 43.28 232 PHE A N 1
ATOM 1857 C CA . PHE A 1 232 ? 7.562 -35.201 25.877 1.00 43.28 232 PHE A CA 1
ATOM 1858 C C . PHE A 1 232 ? 7.864 -36.083 27.094 1.00 43.28 232 PHE A C 1
ATOM 1860 O O . PHE A 1 232 ? 8.841 -35.868 27.807 1.00 43.28 232 PHE A O 1
ATOM 1867 N N . THR A 1 233 ? 6.983 -37.033 27.414 1.00 45.00 233 THR A N 1
ATOM 1868 C CA . THR A 1 233 ? 7.385 -38.161 28.253 1.00 45.00 233 THR A CA 1
ATOM 1869 C C . THR A 1 233 ? 8.394 -38.947 27.437 1.00 45.00 233 THR A C 1
ATOM 1871 O O . THR A 1 233 ? 8.042 -39.621 26.470 1.00 45.00 233 THR A O 1
ATOM 1874 N N . VAL A 1 234 ? 9.662 -38.798 27.809 1.00 42.09 234 VAL A N 1
ATOM 1875 C CA . VAL A 1 234 ? 10.770 -39.618 27.333 1.00 42.09 234 VAL A CA 1
ATOM 1876 C C . VAL A 1 234 ? 10.494 -41.052 27.788 1.00 42.09 234 VAL A C 1
ATOM 1878 O O . VAL A 1 234 ? 10.812 -41.438 28.908 1.00 42.09 234 VAL A O 1
ATOM 1881 N N . GLY A 1 235 ? 9.850 -41.841 26.931 1.00 45.62 235 GLY A N 1
ATOM 1882 C CA . GLY A 1 235 ? 9.975 -43.292 26.995 1.00 45.62 235 GLY A CA 1
ATOM 1883 C C . GLY A 1 235 ? 11.418 -43.667 26.631 1.00 45.62 235 GLY A C 1
ATOM 1884 O O . GLY A 1 235 ? 11.993 -43.029 25.744 1.00 45.62 235 GLY A O 1
ATOM 1885 N N . PRO A 1 236 ? 12.037 -44.651 27.302 1.00 51.84 236 PRO A N 1
ATOM 1886 C CA . PRO A 1 236 ? 13.419 -45.026 27.035 1.00 51.84 236 PRO A CA 1
ATOM 1887 C C . PRO A 1 236 ? 13.511 -45.641 25.636 1.00 51.84 236 PRO A C 1
ATOM 1889 O O . PRO A 1 236 ? 13.042 -46.754 25.407 1.00 51.84 236 PRO A O 1
ATOM 1892 N N . LEU A 1 237 ? 14.106 -44.913 24.691 1.00 41.72 237 LEU A N 1
ATOM 1893 C CA . LEU A 1 237 ? 14.545 -45.481 23.420 1.00 41.72 237 LEU A CA 1
ATOM 1894 C C . LEU A 1 237 ? 16.036 -45.841 23.492 1.00 41.72 237 LEU A C 1
ATOM 1896 O O . LEU A 1 237 ? 16.803 -45.172 24.192 1.00 41.72 237 LEU A O 1
ATOM 1900 N N . PRO A 1 238 ? 16.440 -46.925 22.808 1.00 50.34 238 PRO A N 1
ATOM 1901 C CA . PRO A 1 238 ? 17.757 -47.522 22.942 1.00 50.34 238 PRO A CA 1
ATOM 1902 C C . PRO A 1 238 ? 18.841 -46.625 22.341 1.00 50.34 238 PRO A C 1
ATOM 1904 O O . PRO A 1 238 ? 18.641 -45.950 21.333 1.00 50.34 238 PRO A O 1
ATOM 1907 N N . TYR A 1 239 ? 20.004 -46.669 22.986 1.00 46.88 239 TYR A N 1
ATOM 1908 C CA . TYR A 1 239 ? 21.280 -46.116 22.547 1.00 46.88 239 TYR A CA 1
ATOM 1909 C C . TYR A 1 239 ? 21.474 -46.185 21.024 1.00 46.88 239 TYR A C 1
ATOM 1911 O O . TYR A 1 239 ? 21.611 -47.268 20.456 1.00 46.88 239 TYR A O 1
ATOM 1919 N N . VAL A 1 240 ? 21.603 -45.024 20.383 1.00 43.44 240 VAL A N 1
ATOM 1920 C CA . VAL 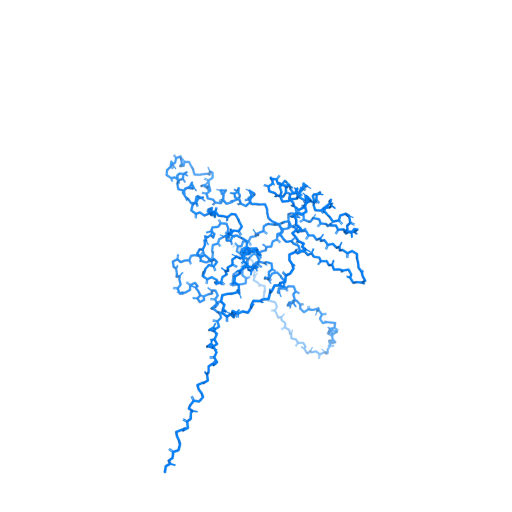A 1 240 ? 22.253 -44.901 19.076 1.00 43.44 240 VAL A CA 1
ATOM 1921 C C . VAL A 1 240 ? 23.530 -44.095 19.285 1.00 43.44 240 VAL A C 1
ATOM 1923 O O . VAL A 1 240 ? 23.498 -42.896 19.551 1.00 43.44 240 VAL A O 1
ATOM 1926 N N . PHE A 1 241 ? 24.663 -44.792 19.214 1.00 47.16 241 PHE A N 1
ATOM 1927 C CA . PHE A 1 241 ? 25.999 -44.204 19.199 1.00 47.16 241 PHE A CA 1
ATOM 1928 C C . PHE A 1 241 ? 26.188 -43.397 17.907 1.00 47.16 241 PHE A C 1
ATOM 1930 O O . PHE A 1 241 ? 26.121 -43.954 16.813 1.00 47.16 241 PHE A O 1
ATOM 1937 N N . LEU A 1 242 ? 26.490 -42.105 18.028 1.00 41.28 242 LEU A N 1
ATOM 1938 C CA . LEU A 1 242 ? 27.052 -41.311 16.937 1.00 41.28 242 LEU A CA 1
ATOM 1939 C C . LEU A 1 242 ? 28.542 -41.100 17.213 1.00 41.28 242 LEU A C 1
ATOM 1941 O O . LEU A 1 242 ? 28.930 -40.372 18.122 1.00 41.28 242 LEU A O 1
ATOM 1945 N N . SER A 1 243 ? 29.370 -41.788 16.426 1.00 44.88 243 SER A N 1
ATOM 1946 C CA . SER A 1 243 ? 30.825 -41.646 16.406 1.00 44.88 243 SER A CA 1
ATOM 1947 C C . SER A 1 243 ? 31.210 -40.325 15.739 1.00 44.88 243 SER A C 1
ATOM 1949 O O . SER A 1 243 ? 30.892 -40.090 14.574 1.00 44.88 243 SER A O 1
ATOM 1951 N N . SER A 1 244 ? 31.922 -39.469 16.465 1.00 50.84 244 SER A N 1
ATOM 1952 C CA . SER A 1 244 ? 32.496 -38.221 15.964 1.00 50.84 244 SER A CA 1
ATOM 1953 C C . SER A 1 244 ? 33.690 -38.490 15.042 1.00 50.84 244 SER A C 1
ATOM 1955 O O . SER A 1 244 ? 34.694 -39.051 15.479 1.00 50.84 244 SER A O 1
ATOM 1957 N N . TYR A 1 245 ? 33.610 -38.046 13.787 1.00 50.62 245 TYR A N 1
ATOM 1958 C CA . TYR A 1 245 ? 34.771 -37.899 12.905 1.00 50.62 245 TYR A CA 1
ATOM 1959 C C . TYR A 1 245 ? 35.368 -36.497 13.091 1.00 50.62 245 TYR A C 1
ATOM 1961 O O . TYR A 1 245 ? 34.737 -35.497 12.752 1.00 50.62 245 TYR A O 1
ATOM 1969 N N . HIS A 1 246 ? 36.591 -36.427 13.616 1.00 51.62 246 HIS A N 1
ATOM 1970 C CA . HIS A 1 246 ? 37.430 -35.228 13.591 1.00 51.62 246 HIS A CA 1
ATOM 1971 C C . HIS A 1 246 ? 38.336 -35.275 12.352 1.00 51.62 246 HIS A C 1
ATOM 1973 O O . HIS A 1 246 ? 39.124 -36.214 12.233 1.00 51.62 246 HIS A O 1
ATOM 1979 N N . PRO A 1 247 ? 38.302 -34.285 11.442 1.00 64.50 247 PRO A N 1
ATOM 1980 C CA . PRO A 1 247 ? 39.385 -34.109 10.489 1.00 64.50 247 PRO A CA 1
ATOM 1981 C C . PRO A 1 247 ? 40.535 -33.332 11.150 1.00 64.50 247 PRO A C 1
ATOM 1983 O O . PRO A 1 247 ? 40.332 -32.277 11.750 1.00 64.50 247 PRO A O 1
ATOM 1986 N N . ALA A 1 248 ? 41.742 -33.887 11.044 1.00 60.81 248 ALA A N 1
ATOM 1987 C CA . ALA A 1 248 ? 42.987 -33.299 11.528 1.00 60.81 248 ALA A CA 1
ATOM 1988 C C . ALA A 1 248 ? 43.358 -32.000 10.776 1.00 60.81 248 ALA A C 1
ATOM 1990 O O . ALA A 1 248 ? 43.001 -31.846 9.602 1.00 60.81 248 ALA A O 1
ATOM 1991 N N . PRO A 1 249 ? 44.115 -31.084 11.409 1.00 63.50 249 PRO A N 1
ATOM 1992 C CA . PRO A 1 249 ? 44.647 -29.905 10.737 1.00 63.50 249 PRO A CA 1
ATOM 1993 C C . PRO A 1 249 ? 45.758 -30.305 9.756 1.00 63.50 249 PRO A C 1
ATOM 1995 O O . PRO A 1 249 ? 46.631 -31.110 10.080 1.00 63.50 249 PRO A O 1
ATOM 1998 N N . ARG A 1 250 ? 45.726 -29.736 8.546 1.00 63.16 250 ARG A N 1
ATOM 1999 C CA . ARG A 1 250 ? 46.856 -29.789 7.610 1.00 63.16 250 ARG A CA 1
ATOM 2000 C C . ARG A 1 250 ? 47.863 -28.703 7.996 1.00 63.16 250 ARG A C 1
ATOM 2002 O O . ARG A 1 250 ? 47.458 -27.557 8.187 1.00 63.16 250 ARG A O 1
ATOM 2009 N N . LEU A 1 251 ? 49.123 -29.115 8.136 1.00 71.62 251 LEU A N 1
ATOM 2010 C CA . LEU A 1 251 ? 50.310 -28.259 8.222 1.00 71.62 251 LEU A CA 1
ATOM 2011 C C . LEU A 1 251 ? 50.568 -27.550 6.888 1.00 71.62 251 LEU A C 1
ATOM 2013 O O . LEU A 1 251 ? 50.268 -28.168 5.839 1.00 71.62 251 LEU A O 1
#

Radius of gyration: 28.1 Å; chains: 1; bounding box: 101×68×57 Å

Organism: NCBI:txid2831512

Secondary structure (DSSP, 8-state):
-PPPP------PPPPPPPPPPHHHHHHH-TTS-TTS-GGG--THHHHHTT-----TTTGGGSS--S-----------------HHHHHHHHHHTSPPPHHHHHHHHHHHHGGGT-EEEEEEEEEEEEEETTEEEEEEEEEEEEEEE-SSS-EEEEEEE--HHHHHHHHHHHHSPPTT-----HHHHHHHHHHHHHHS-SSGGG-HHHHHHHHHHHHHHHHHHHS---------------------PPPPP-

pLDDT: mean 79.36, std 16.13, range [41.28, 97.31]

Sequence (251 aa):
MALPEAHQGDDRPPIPPPPLSVNRLAALYPRERLLVHPLRWTDRQPALLDCRIHDHNEEAHGTGAHESTETTKITEAASSEPDAYTRFLAHRLSRFFDDGVLADTVLNLIWPLRGRASVEHNQAVSLYFDQRARASIRFCRLSVSVPGPEPEIISLACIDYHDTMRERRQHFKPPPNRHYTDWPGLWRAGLLSLRHTPKESEKDPFLVALVIALAQKERRNAVQPLPSNSSFTVGPLPYVFLSSYHPAPRL

Foldseek 3Di:
DDDDDDPPPPPDPPDDDDQDDVVRLCVVCVVDCLLAELLLDDLVNCVSNVHDQDDPVVVVPPPPPDDDPDDDPDDDDDPPDCPVVNVVLVVLVPDQDDPVNVQVSVCVVCVVLVKDKDKAAFDWFFQDDPNHGRDIDTWIWIWIWGDDPDIDIDIDTHDRLVVSLVVSLVVLQDDPPPPPPPPVSVVRSVVSSVNQRDPDSSRRSSVVSVVNRVVVVVVVVVPPPPPPPPPPPDDDDDDDDDDDDDDDDDD